Protein 9LDS (pdb70)

Secondary structure (DSSP, 8-state):
-EEEEEE--EEEETT--EEEEEEEEES-GGGSEEEEEEE-TTS--EEEEEESSS-EEE-TTTTTTEEEEEEGGGTEEEEEE-S--GGG-EEEEEEEEETTEEEE---EEEEEE-/-TTHHHHHHHHTT--/-EEEEEE--EEEETT--EEEEEEEEE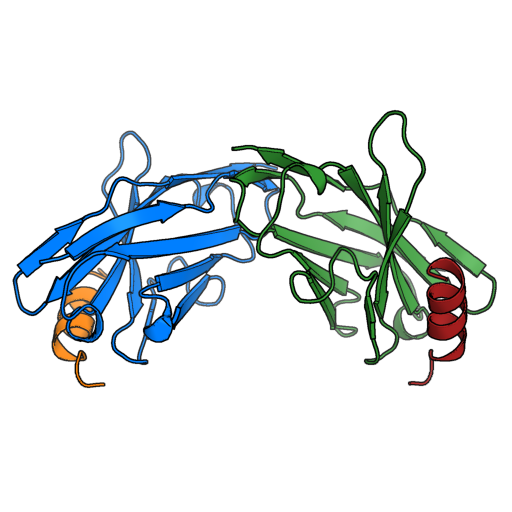S-GGGSEEEEEEE-TTS--EEEEEESSS-EEE-TTTTTTEEEEEEGGGTEEEEEE-S--GGG-EEEEEEEEETTEEEE---EEEEEE-/-TTHHHHHHHHHHH-

Organism: Severe acute respiratory syndrome coronavirus 2 (NCBI:txid2697049)

InterPro domains:
  IPR002552 Spike glycoprotein S2, coronavirus [PF01601] (711-1232)
  IPR018548 Spike (S) protein S1 subunit, receptor-binding domain, betacoronavirus [PF09408] (349-526)
  IPR018548 Spike (S) protein S1 subunit, receptor-binding domain, betacoronavirus [PS51921] (334-527)
  IPR032500 Spike glycoprotein S1, N-terminal domain, betacoronavirus-like [PF16451] (33-337)
  IPR032500 Spike glycoprotein S1, N-terminal domain, betacoronavirus-like [PS51922] (9-303)
  IPR036326 Spike S1 subunit, receptor binding domain superfamily, betacoronavirus [SSF143587] (333-516)
  IPR042578 Spike glycoprotein, betacoronavirus [MF_04099] (2-1273)
  IPR043002 Spike glycoprotein, N-terminal domain superfamily [G3DSA:2.60.120.960] (28-307)
  IPR043473 Spike glycoprotein S2 superfamily, coronavirus [SSF111474] (909-1026)
  IPR043473 Spike glycoprotein S2 superfamily, coronavirus [SSF111474] (1159-1211)
  IPR043607 Coronavirus spike glycoprotein S1, C-terminal [PF19209] (536-591)
  IPR044341 Spike (S) protein S1 subunit, N-terminal domain, SARS-CoV-like [cd21624] (13-304)
  IPR044366 Spike (S) protein S1 subunit, receptor-binding domain, SARS-CoV-2 [cd21480] (319-541)
  IPR044873 Spike glycoprotein S2, coronavirus, heptad repeat 1 [PS51923] (896-1001)
  IPR044874 Spike glycoprotein S2, coronavirus, heptad repeat 2 [PS51924] (1143-1225)

Structure (mmCIF, N/CA/C/O backbone):
data_9LDS
#
_entry.id   9LDS
#
_cell.length_a   43.073
_cell.length_b   63.539
_cell.length_c   56.064
_cell.angle_alpha   90.00
_cell.angle_beta   112.75
_cell.angle_gamma   90.00
#
_symmetry.space_group_name_H-M   'P 1 21 1'
#
loop_
_entity.id
_entity.type
_entity.pdbx_description
1 polymer H145
2 polymer "Spike protein S2'"
3 water water
#
loop_
_atom_site.group_PDB
_atom_site.id
_atom_site.type_symbol
_atom_site.label_atom_id
_atom_site.label_alt_id
_atom_site.label_comp_id
_atom_site.label_asym_id
_atom_site.label_entity_id
_atom_site.label_seq_id
_atom_site.pdbx_PDB_ins_code
_atom_site.Cartn_x
_atom_site.Cartn_y
_atom_site.Cartn_z
_atom_site.occupancy
_atom_site.B_iso_or_equiv
_atom_site.auth_seq_id
_atom_site.auth_comp_id
_atom_site.auth_asym_id
_atom_site.auth_atom_id
_atom_site.pdbx_PDB_model_num
ATOM 1 N N . GLN A 1 1 ? 7.007 12.518 31.129 1.00 32.37 1 GLN A N 1
ATOM 2 C CA . GLN A 1 1 ? 6.126 13.649 30.866 1.00 28.16 1 GLN A CA 1
ATOM 3 C C . GLN A 1 1 ? 5.936 13.832 29.371 1.00 24.09 1 GLN A C 1
ATOM 4 O O . GLN A 1 1 ? 6.262 14.872 28.808 1.00 25.62 1 GLN A O 1
ATOM 10 N N . VAL A 1 2 ? 5.421 12.790 28.728 1.00 22.97 2 VAL A N 1
ATOM 11 C CA . VAL A 1 2 ? 5.156 12.810 27.299 1.00 17.73 2 VAL A CA 1
ATOM 12 C C . VAL A 1 2 ? 3.709 12.413 27.056 1.00 20.35 2 VAL A C 1
ATOM 13 O O . VAL A 1 2 ? 3.064 11.765 27.882 1.00 22.95 2 VAL A O 1
ATOM 17 N N . GLN A 1 3 ? 3.196 12.848 25.914 1.00 19.29 3 GLN A N 1
ATOM 18 C CA . GLN A 1 3 ? 1.912 12.405 25.400 1.00 16.09 3 GLN A CA 1
ATOM 19 C C . GLN A 1 3 ? 2.158 11.730 24.057 1.00 16.23 3 GLN A C 1
ATOM 20 O O . GLN A 1 3 ? 2.974 12.201 23.260 1.00 17.22 3 GLN A O 1
ATOM 26 N N . LEU A 1 4 ? 1.491 10.603 23.835 1.00 14.53 4 LEU A N 1
ATOM 27 C CA . LEU A 1 4 ? 1.716 9.772 22.658 1.00 15.05 4 LEU A CA 1
ATOM 28 C C . LEU A 1 4 ? 0.468 9.726 21.790 1.00 15.49 4 LEU A C 1
ATOM 29 O O . LEU A 1 4 ? -0.650 9.630 22.307 1.00 14.92 4 LEU A O 1
ATOM 34 N N . VAL A 1 5 ? 0.668 9.739 20.467 1.00 13.57 5 VAL A N 1
ATOM 35 C CA . VAL A 1 5 ? -0.425 9.554 19.513 1.00 15.80 5 VAL A CA 1
ATOM 36 C C . VAL A 1 5 ? 0.035 8.615 18.404 1.00 15.04 5 VAL A C 1
ATOM 37 O O . VAL A 1 5 ? 1.123 8.793 17.839 1.00 14.06 5 VAL A O 1
ATOM 41 N N . GLU A 1 6 ? -0.774 7.593 18.124 1.00 12.21 6 GLU A N 1
ATOM 42 C CA . GLU A 1 6 ? -0.493 6.639 17.058 1.00 13.08 6 GLU A CA 1
ATOM 43 C C . GLU A 1 6 ? -1.205 7.018 15.769 1.00 15.61 6 GLU A C 1
ATOM 44 O O . GLU A 1 6 ? -2.309 7.570 15.775 1.00 14.06 6 GLU A O 1
ATOM 50 N N . SER A 1 7 ? -0.592 6.636 14.656 1.00 12.54 7 SER A N 1
ATOM 51 C CA . SER A 1 7 ? -1.230 6.816 13.360 1.00 14.50 7 SER A CA 1
ATOM 52 C C . SER A 1 7 ? -0.686 5.769 12.403 1.00 12.64 7 SER A C 1
ATOM 53 O O . SER A 1 7 ? 0.262 5.050 12.718 1.00 14.06 7 SER A O 1
ATOM 56 N N . GLY A 1 8 ? -1.300 5.690 11.222 1.00 13.41 8 GLY A N 1
ATOM 57 C CA . GLY A 1 8 ? -0.849 4.781 10.182 1.00 14.03 8 GLY A CA 1
ATOM 58 C C . GLY A 1 8 ? -1.676 3.523 10.016 1.00 14.62 8 GLY A C 1
ATOM 59 O O . GLY A 1 8 ? -1.378 2.717 9.125 1.00 14.04 8 GLY A O 1
ATOM 60 N N . GLY A 1 9 ? -2.702 3.327 10.835 1.00 13.58 9 GLY A N 1
ATOM 61 C CA . GLY A 1 9 ? -3.560 2.172 10.690 1.00 11.54 9 GLY A CA 1
ATOM 62 C C . GLY A 1 9 ? -4.340 2.187 9.390 1.00 15.06 9 GLY A C 1
ATOM 63 O O . GLY A 1 9 ? -4.352 3.153 8.630 1.00 14.42 9 GLY A O 1
ATOM 64 N N . GLY A 1 10 ? -5.020 1.078 9.137 1.00 14.86 10 GLY A N 1
ATOM 65 C CA . GLY A 1 10 ? -5.911 1.021 7.996 1.00 16.59 10 GLY A CA 1
ATOM 66 C C . GLY A 1 10 ? -6.354 -0.403 7.740 1.00 17.08 10 GLY A C 1
ATOM 67 O O . GLY A 1 10 ? -6.169 -1.293 8.577 1.00 17.07 10 GLY A O 1
ATOM 68 N N . LEU A 1 11 ? -6.953 -0.590 6.570 1.00 13.46 11 LEU A N 1
ATOM 69 C CA . LEU A 1 11 ? -7.479 -1.872 6.122 1.00 13.86 11 LEU A CA 1
ATOM 70 C C . LEU A 1 11 ? -6.664 -2.301 4.908 1.00 14.37 11 LEU A C 1
ATOM 71 O O . LEU A 1 11 ? -6.686 -1.624 3.876 1.00 16.70 11 LEU A O 1
ATOM 76 N N . VAL A 1 12 ? -5.933 -3.409 5.034 1.00 12.59 12 VAL A N 1
ATOM 77 C CA . VAL A 1 12 ? -4.929 -3.766 4.040 1.00 14.41 12 VAL A CA 1
ATOM 78 C C . VAL A 1 12 ? -5.096 -5.221 3.626 1.00 15.45 12 VAL A C 1
ATOM 79 O O . VAL A 1 12 ? -5.563 -6.071 4.393 1.00 15.16 12 VAL A O 1
ATOM 83 N N . GLN A 1 13 ? -4.708 -5.497 2.388 1.00 12.85 13 GLN A N 1
ATOM 84 C CA . GLN A 1 13 ? -4.728 -6.852 1.871 1.00 14.64 13 GLN A CA 1
ATOM 85 C C . GLN A 1 13 ? -3.735 -7.746 2.602 1.00 14.62 13 GLN A C 1
ATOM 86 O O . GLN A 1 13 ? -2.596 -7.349 2.870 1.00 16.56 13 GLN A O 1
ATOM 92 N N . THR A 1 14 ? -4.171 -8.971 2.897 1.00 15.55 14 THR A N 1
ATOM 93 C CA . THR A 1 14 ? -3.267 -10.015 3.366 1.00 17.30 14 THR A CA 1
ATOM 94 C C . THR A 1 14 ? -2.011 -10.070 2.510 1.00 18.48 14 THR A C 1
ATOM 95 O O . THR A 1 14 ? -2.079 -10.051 1.271 1.00 17.50 14 THR A O 1
ATOM 99 N N . GLY A 1 15 ? -0.866 -10.135 3.185 1.00 16.94 15 GLY A N 1
ATOM 100 C CA . GLY A 1 15 ? 0.430 -10.074 2.553 1.00 18.29 15 GLY A CA 1
ATOM 101 C C . GLY A 1 15 ? 0.984 -8.676 2.413 1.00 15.57 15 GLY A C 1
ATOM 102 O O . GLY A 1 15 ? 2.185 -8.524 2.131 1.00 15.97 15 GLY A O 1
ATOM 103 N N . GLY A 1 16 ? 0.158 -7.653 2.615 1.00 12.38 16 GLY A N 1
ATOM 104 C CA . GLY A 1 16 ? 0.585 -6.281 2.451 1.00 13.23 16 GLY A CA 1
ATOM 105 C C . GLY A 1 16 ? 1.341 -5.753 3.660 1.00 12.40 16 GLY A C 1
ATOM 106 O O . GLY A 1 16 ? 1.695 -6.482 4.589 1.00 12.39 16 GLY A O 1
ATOM 107 N N . SER A 1 17 ? 1.591 -4.447 3.627 1.00 10.76 17 SER A N 1
ATOM 108 C CA . SER A 1 17 ? 2.362 -3.753 4.646 1.00 12.69 17 SER A CA 1
ATOM 109 C C . SER A 1 17 ? 1.647 -2.498 5.129 1.00 11.92 17 SER A C 1
ATOM 110 O O . SER A 1 17 ? 0.823 -1.900 4.432 1.00 12.65 17 SER A O 1
ATOM 113 N N . LEU A 1 18 ? 1.992 -2.109 6.355 1.00 11.35 18 LEU A N 1
ATOM 114 C CA . LEU A 1 18 ? 1.639 -0.818 6.919 1.00 12.72 18 LEU A CA 1
ATOM 115 C C . LEU A 1 18 ? 2.857 -0.281 7.657 1.00 11.40 18 LEU A C 1
ATOM 116 O O . LEU A 1 18 ? 3.790 -1.024 7.970 1.00 12.79 18 LEU A O 1
ATOM 121 N N . ARG A 1 19 ? 2.872 1.020 7.912 1.00 10.66 19 ARG A N 1
ATOM 122 C CA . ARG A 1 19 ? 3.885 1.596 8.791 1.00 10.53 19 ARG A CA 1
ATOM 123 C C . ARG A 1 19 ? 3.198 2.475 9.822 1.00 11.16 19 ARG A C 1
ATOM 124 O O . ARG A 1 19 ? 2.671 3.540 9.489 1.00 13.35 19 ARG A O 1
ATOM 132 N N . LEU A 1 20 ? 3.212 2.037 11.072 1.00 10.21 20 LEU A N 1
ATOM 133 C CA . LEU A 1 20 ? 2.614 2.814 12.140 1.00 11.80 20 LEU A CA 1
ATOM 134 C C . LEU A 1 20 ? 3.636 3.786 12.698 1.00 11.73 20 LEU A C 1
ATOM 135 O O . LEU A 1 20 ? 4.840 3.519 12.690 1.00 12.69 20 LEU A O 1
ATOM 140 N N . SER A 1 21 ? 3.141 4.925 13.166 1.00 10.34 21 SER A N 1
ATOM 141 C CA . SER A 1 21 ? 3.941 5.934 13.836 1.00 13.40 21 SER A CA 1
ATOM 142 C C . SER A 1 21 ? 3.421 6.128 15.253 1.00 11.93 21 SER A C 1
ATOM 143 O O . SER A 1 21 ? 2.206 6.158 15.478 1.00 14.23 21 SER A O 1
ATOM 146 N N . CYS A 1 22 ? 4.351 6.259 16.202 1.00 11.67 22 CYS A N 1
ATOM 147 C CA . CYS A 1 22 ? 4.078 6.654 17.582 1.00 14.60 22 CYS A CA 1
ATOM 148 C C . CYS A 1 22 ? 4.801 7.977 17.778 1.00 14.96 22 CYS A C 1
ATOM 149 O O . CYS A 1 22 ? 6.039 8.004 17.817 1.00 15.00 22 CYS A O 1
ATOM 152 N N . GLU A 1 23 ? 4.045 9.072 17.837 1.00 14.17 23 GLU A N 1
ATOM 153 C CA . GLU A 1 23 ? 4.610 10.413 17.941 1.00 14.75 23 GLU A CA 1
ATOM 154 C C . GLU A 1 23 ? 4.451 10.928 19.363 1.00 16.10 23 GLU A C 1
ATOM 155 O O . GLU A 1 23 ? 3.362 10.832 19.942 1.00 16.18 23 GLU A O 1
ATOM 161 N N . ALA A 1 24 ? 5.522 11.494 19.910 1.00 14.32 24 ALA A N 1
ATOM 162 C CA . ALA A 1 24 ? 5.524 11.993 21.274 1.00 14.99 24 ALA A CA 1
ATOM 163 C C . ALA A 1 24 ? 5.657 13.509 21.308 1.00 20.09 24 ALA A C 1
ATOM 164 O O . ALA A 1 24 ? 6.434 14.100 20.549 1.00 25.00 24 ALA A O 1
ATOM 166 N N . SER A 1 25 ? 4.893 14.127 22.196 1.00 21.17 25 SER A N 1
ATOM 167 C CA . SER A 1 25 ? 5.067 15.527 22.550 1.00 21.28 25 SER A CA 1
ATOM 168 C C . SER A 1 25 ? 5.427 15.591 24.025 1.00 23.03 25 SER A C 1
ATOM 169 O O . SER A 1 25 ? 4.901 14.820 24.828 1.00 22.80 25 SER A O 1
ATOM 172 N N . GLY A 1 26 ? 6.336 16.484 24.382 1.00 24.05 26 GLY A N 1
ATOM 173 C CA . GLY A 1 26 ? 6.799 16.599 25.748 1.00 24.09 26 GLY A CA 1
ATOM 174 C C . GLY A 1 26 ? 8.307 16.503 25.810 1.00 25.29 26 GLY A C 1
ATOM 175 O O . GLY A 1 26 ? 8.991 16.368 24.798 1.00 27.73 26 GLY A O 1
ATOM 176 N N . SER A 1 27 ? 8.827 16.540 27.034 1.00 22.31 27 SER A N 1
ATOM 177 C CA . SER A 1 27 ? 10.262 16.682 27.227 1.00 20.27 27 SER A CA 1
ATOM 178 C C . SER A 1 27 ? 10.958 15.337 27.397 1.00 21.60 27 SER A C 1
ATOM 179 O O . SER A 1 27 ? 10.383 14.367 27.901 1.00 19.56 27 SER A O 1
ATOM 182 N N . ALA A 1 28 ? 12.219 15.300 26.962 1.00 20.10 28 ALA A N 1
ATOM 183 C CA . ALA A 1 28 ? 13.135 14.198 27.252 1.00 20.70 28 ALA A CA 1
ATOM 184 C C . ALA A 1 28 ? 12.671 12.880 26.642 1.00 17.95 28 ALA A C 1
ATOM 185 O O . ALA A 1 28 ? 12.872 11.819 27.236 1.00 16.52 28 ALA A O 1
ATOM 187 N N . PHE A 1 29 ? 12.036 12.936 25.467 1.00 18.25 29 PHE A N 1
ATOM 188 C CA . PHE A 1 29 ? 11.584 11.713 24.796 1.00 15.08 29 PHE A CA 1
ATOM 189 C C . PHE A 1 29 ? 12.698 10.673 24.689 1.00 15.04 29 PHE A C 1
ATOM 190 O O . PHE A 1 29 ? 12.444 9.467 24.804 1.00 15.10 29 PHE A O 1
ATOM 198 N N . SER A 1 30 ? 13.942 11.118 24.489 1.00 14.36 30 SER A N 1
ATOM 199 C CA . SER A 1 30 ? 15.042 10.175 24.323 1.00 16.53 30 SER A CA 1
ATOM 200 C C . SER A 1 30 ? 15.308 9.335 25.571 1.00 16.71 30 SER A C 1
ATOM 201 O O . SER A 1 30 ? 16.032 8.338 25.480 1.00 17.41 30 SER A O 1
ATOM 204 N N . SER A 1 31 ? 14.759 9.710 26.734 1.00 14.95 31 SER A N 1
ATOM 205 C CA . SER A 1 31 ? 14.938 8.928 27.953 1.00 13.63 31 SER A CA 1
ATOM 206 C C . SER A 1 31 ? 13.855 7.868 28.159 1.00 12.01 31 SER A C 1
ATOM 207 O O . SER A 1 31 ? 13.840 7.214 29.212 1.00 13.73 31 SER A O 1
ATOM 210 N N . TYR A 1 32 ? 12.957 7.692 27.191 1.00 13.32 32 TYR A N 1
ATOM 211 C CA . TYR A 1 32 ? 11.910 6.675 27.232 1.00 11.60 32 TYR A CA 1
ATOM 212 C C . TYR A 1 32 ? 12.201 5.610 26.189 1.00 11.80 32 TYR A C 1
ATOM 213 O O . TYR A 1 32 ? 12.447 5.933 25.022 1.00 13.97 32 TYR A O 1
ATOM 222 N N . ALA A 1 33 ? 12.116 4.351 26.587 1.00 10.76 33 ALA A N 1
ATOM 223 C CA . ALA A 1 33 ? 11.988 3.299 25.590 1.00 11.07 33 ALA A CA 1
ATOM 224 C C . ALA A 1 33 ? 10.565 3.327 25.045 1.00 9.72 33 ALA A C 1
ATOM 225 O O . ALA A 1 33 ? 9.655 3.813 25.708 1.00 11.47 33 ALA A O 1
ATOM 227 N N . VAL A 1 34 ? 10.366 2.810 23.830 1.00 9.10 34 VAL A N 1
ATOM 228 C CA . VAL A 1 34 ? 9.033 2.802 23.228 1.00 10.42 34 VAL A CA 1
ATOM 229 C C . VAL A 1 34 ? 8.655 1.370 22.878 1.00 10.10 34 VAL A C 1
ATOM 230 O O . VAL A 1 34 ? 9.399 0.674 22.179 1.00 11.08 34 VAL A O 1
ATOM 234 N N . ASN A 1 35 ? 7.472 0.955 23.329 1.00 10.72 35 ASN A N 1
ATOM 235 C CA . ASN A 1 35 ? 6.952 -0.391 23.148 1.00 8.92 35 ASN A CA 1
ATOM 236 C C . ASN A 1 35 ? 5.656 -0.318 22.363 1.00 11.44 35 ASN A C 1
ATOM 237 O O . ASN A 1 35 ? 4.850 0.584 22.580 1.00 12.35 35 ASN A O 1
ATOM 242 N N . TRP A 1 36 ? 5.475 -1.244 21.430 1.00 10.85 36 TRP A N 1
ATOM 243 C CA . TRP A 1 36 ? 4.204 -1.456 20.763 1.00 8.98 36 TRP A CA 1
ATOM 244 C C . TRP A 1 36 ? 3.522 -2.695 21.318 1.00 8.94 36 TRP A C 1
ATOM 245 O O . TRP A 1 36 ? 4.155 -3.755 21.456 1.00 11.46 36 TRP A O 1
ATOM 256 N N . TYR A 1 37 ? 2.208 -2.560 21.546 1.00 9.60 37 TYR A N 1
ATOM 257 C CA . TYR A 1 37 ? 1.310 -3.631 21.938 1.00 9.12 37 TYR A CA 1
ATOM 258 C C . TYR A 1 37 ? 0.142 -3.666 20.966 1.00 9.14 37 TYR A C 1
ATOM 259 O O . TYR A 1 37 ? -0.100 -2.709 20.228 1.00 10.08 37 TYR A O 1
ATOM 268 N N . ARG A 1 38 ? -0.608 -4.761 20.988 1.00 9.31 38 ARG A N 1
ATOM 269 C CA . ARG A 1 38 ? -1.812 -4.843 20.178 1.00 9.37 38 ARG A CA 1
ATOM 270 C C . ARG A 1 38 ? -2.887 -5.582 20.953 1.00 12.41 38 ARG A C 1
ATOM 271 O O . ARG A 1 38 ? -2.600 -6.436 21.793 1.00 11.23 38 ARG A O 1
ATOM 279 N N . GLN A 1 39 ? -4.137 -5.238 20.653 1.00 9.67 39 GLN A N 1
ATOM 280 C CA . GLN A 1 39 ? -5.264 -5.813 21.374 1.00 12.62 39 GLN A CA 1
ATOM 281 C C . GLN A 1 39 ? -6.480 -5.840 20.465 1.00 12.49 39 GLN A C 1
ATOM 282 O O . GLN A 1 39 ? -6.881 -4.806 19.924 1.00 13.58 39 GLN A O 1
ATOM 288 N N . ALA A 1 40 ? -7.051 -7.049 20.271 1.00 11.43 40 ALA A N 1
ATOM 289 C CA . ALA A 1 40 ? -8.295 -7.202 19.538 1.00 13.44 40 ALA A CA 1
ATOM 290 C C . ALA A 1 40 ? -9.469 -7.269 20.508 1.00 15.95 40 ALA A C 1
ATOM 291 O O . ALA A 1 40 ? -9.294 -7.661 21.664 1.00 16.58 40 ALA A O 1
ATOM 293 N N . PRO A 1 41 ? -10.659 -6.845 20.084 1.00 19.77 41 PRO A N 1
ATOM 294 C CA . PRO A 1 41 ? -11.841 -6.932 20.955 1.00 21.89 41 PRO A CA 1
ATOM 295 C C . PRO A 1 41 ? -12.048 -8.336 21.506 1.00 17.28 41 PRO A C 1
ATOM 296 O O . PRO A 1 41 ? -11.984 -9.326 20.776 1.00 23.54 41 PRO A O 1
ATOM 300 N N . GLY A 1 42 ? -12.312 -8.415 22.805 1.00 19.10 42 GLY A N 1
ATOM 301 C CA . GLY A 1 42 ? -12.541 -9.683 23.451 1.00 19.32 42 GLY A CA 1
ATOM 302 C C . GLY A 1 42 ? -11.290 -10.388 23.915 1.00 23.13 42 GLY A C 1
ATOM 303 O O . GLY A 1 42 ? -11.396 -11.456 24.536 1.00 23.29 42 GLY A O 1
ATOM 304 N N . LYS A 1 43 ? -10.111 -9.845 23.624 1.00 19.75 43 LYS A N 1
ATOM 305 C CA . LYS A 1 43 ? -8.860 -10.531 23.907 1.00 17.78 43 LYS A CA 1
ATOM 306 C C . LYS A 1 43 ? -7.961 -9.691 24.806 1.00 19.07 43 LYS A C 1
ATOM 307 O O . LYS A 1 43 ? -8.178 -8.494 25.012 1.00 15.35 43 LYS A O 1
ATOM 313 N N . GLN A 1 44 ? -6.926 -10.348 25.329 1.00 17.48 44 GLN A N 1
ATOM 314 C CA . GLN A 1 44 ? -5.911 -9.689 26.131 1.00 16.63 44 GLN A CA 1
ATOM 315 C C . GLN A 1 44 ? -4.941 -8.910 25.240 1.00 16.64 44 GLN A C 1
ATOM 316 O O . GLN A 1 44 ? -4.764 -9.195 24.056 1.00 16.62 44 GLN A O 1
ATOM 322 N N . ARG A 1 45 ? -4.293 -7.927 25.846 1.00 16.13 45 ARG A N 1
ATOM 323 C CA . ARG A 1 45 ? -3.313 -7.103 25.153 1.00 14.48 45 ARG A CA 1
ATOM 324 C C . ARG A 1 45 ? -1.980 -7.840 25.083 1.00 14.62 45 ARG A C 1
ATOM 325 O O . ARG A 1 45 ? -1.544 -8.441 26.070 1.00 16.66 45 ARG A O 1
ATOM 333 N N . GLU A 1 46 ? -1.336 -7.818 23.922 1.00 12.61 46 GLU A N 1
ATOM 334 C CA . GLU A 1 46 ? -0.084 -8.553 23.850 1.00 13.21 46 GLU A CA 1
ATOM 335 C C . GLU A 1 46 ? 1.071 -7.689 23.367 1.00 11.00 46 GLU A C 1
ATOM 336 O O . GLU A 1 46 ? 0.900 -6.800 22.524 1.00 11.67 46 GLU A O 1
ATOM 342 N N . PRO A 1 47 ? 2.274 -7.953 23.883 1.00 10.74 47 PRO A N 1
ATOM 343 C CA . PRO A 1 47 ? 3.464 -7.214 23.431 1.00 9.62 47 PRO A CA 1
ATOM 344 C C . PRO A 1 47 ? 3.841 -7.579 22.007 1.00 11.79 47 PRO A C 1
ATOM 345 O O . PRO A 1 47 ? 3.747 -8.740 21.602 1.00 12.64 47 PRO A O 1
ATOM 349 N N . VAL A 1 48 ? 4.291 -6.571 21.257 1.00 10.35 48 VAL A N 1
ATOM 350 C CA . VAL A 1 48 ? 4.653 -6.730 19.848 1.00 9.35 48 VAL A CA 1
ATOM 351 C C . VAL A 1 48 ? 6.138 -6.444 19.653 1.00 10.14 48 VAL A C 1
ATOM 352 O O . VAL A 1 48 ? 6.877 -7.304 19.156 1.00 11.41 48 VAL A O 1
ATOM 356 N N . ALA A 1 49 ? 6.576 -5.228 19.984 1.00 9.17 49 ALA A N 1
ATOM 357 C CA . ALA A 1 49 ? 7.987 -4.910 19.738 1.00 9.31 49 ALA A CA 1
ATOM 358 C C . ALA A 1 49 ? 8.403 -3.747 20.621 1.00 10.05 49 ALA A C 1
ATOM 359 O O . ALA A 1 49 ? 7.566 -2.994 21.096 1.00 12.46 49 ALA A O 1
ATOM 361 N N . ALA A 1 50 ? 9.707 -3.608 20.842 1.00 9.18 50 ALA A N 1
ATOM 362 C CA . ALA A 1 50 ? 10.214 -2.528 21.678 1.00 9.16 50 ALA A CA 1
ATOM 363 C C . ALA A 1 50 ? 11.547 -2.031 21.148 1.00 10.05 50 ALA A C 1
ATOM 364 O O . ALA A 1 50 ? 12.310 -2.799 20.559 1.00 12.10 50 ALA A O 1
ATOM 366 N N . ILE A 1 51 ? 11.828 -0.748 21.385 1.00 10.17 51 ILE A N 1
ATOM 367 C CA . ILE A 1 51 ? 13.117 -0.171 21.011 1.00 9.35 51 ILE A CA 1
ATOM 368 C C . ILE A 1 51 ? 13.609 0.745 22.127 1.00 10.30 51 ILE A C 1
ATOM 369 O O . ILE A 1 51 ? 12.825 1.472 22.755 1.00 13.13 51 ILE A O 1
ATOM 374 N N . GLY A 1 52 ? 14.918 0.689 22.385 1.00 10.80 52 GLY A N 1
ATOM 375 C CA . GLY A 1 52 ? 15.551 1.661 23.254 1.00 11.83 52 GLY A CA 1
ATOM 376 C C . GLY A 1 52 ? 16.090 2.823 22.447 1.00 12.52 52 GLY A C 1
ATOM 377 O O . GLY A 1 52 ? 15.375 3.378 21.603 1.00 13.80 52 GLY A O 1
ATOM 378 N N . SER A 1 53 ? 17.363 3.187 22.655 1.00 11.31 53 SER A N 1
ATOM 379 C CA . SER A 1 53 ? 17.957 4.148 21.730 1.00 14.18 53 SER A CA 1
ATOM 380 C C . SER A 1 53 ? 18.228 3.512 20.382 1.00 16.06 53 SER A C 1
ATOM 381 O O . SER A 1 53 ? 18.189 4.200 19.352 1.00 15.90 53 SER A O 1
ATOM 384 N N . PHE A 1 54 ? 18.510 2.210 20.362 1.00 12.90 54 PHE A N 1
ATOM 385 C CA . PHE A 1 54 ? 18.769 1.559 19.087 1.00 15.16 54 PHE A CA 1
ATOM 386 C C . PHE A 1 54 ? 18.518 0.055 19.133 1.00 13.30 54 PHE A C 1
ATOM 387 O O . PHE A 1 54 ? 18.169 -0.538 18.106 1.00 14.76 54 PHE A O 1
ATOM 395 N N . ASN A 1 55 ? 18.735 -0.584 20.285 1.00 13.54 55 ASN A N 1
ATOM 396 C CA . ASN A 1 55 ? 18.471 -2.015 20.396 1.00 11.70 55 ASN A CA 1
ATOM 397 C C . ASN A 1 55 ? 16.973 -2.296 20.349 1.00 14.14 55 ASN A C 1
ATOM 398 O O . ASN A 1 55 ? 16.149 -1.472 20.761 1.00 11.99 55 ASN A O 1
ATOM 403 N N . THR A 1 56 ? 16.619 -3.476 19.836 1.00 12.53 56 THR A N 1
ATOM 404 C CA . THR A 1 56 ? 15.221 -3.823 19.624 1.00 12.35 56 THR A CA 1
ATOM 405 C C . THR A 1 56 ? 14.910 -5.208 20.173 1.00 11.23 56 THR A C 1
ATOM 406 O O . THR A 1 56 ? 15.788 -6.069 20.293 1.00 15.09 56 THR A O 1
ATOM 410 N N . VAL A 1 57 ? 13.622 -5.415 20.469 1.00 11.00 57 VAL A N 1
ATOM 411 C CA . VAL A 1 57 ? 13.095 -6.685 20.965 1.00 11.25 57 VAL A CA 1
ATOM 412 C C . VAL A 1 57 ? 11.792 -6.969 20.235 1.00 11.63 57 VAL A C 1
ATOM 413 O O . VAL A 1 57 ? 10.951 -6.079 20.100 1.00 15.23 57 VAL A O 1
ATOM 417 N N . TYR A 1 58 ? 11.609 -8.213 19.783 1.00 10.98 58 TYR A N 1
ATOM 418 C CA . TYR A 1 58 ? 10.408 -8.582 19.038 1.00 12.34 58 TYR A CA 1
ATOM 419 C C . TYR A 1 58 ? 9.743 -9.799 19.656 1.00 13.93 58 TYR A C 1
ATOM 420 O O . TYR A 1 58 ? 10.418 -10.746 20.072 1.00 17.52 58 TYR A O 1
ATOM 429 N N . SER A 1 59 ? 8.412 -9.769 19.708 1.00 12.54 59 SER A N 1
ATOM 430 C CA . SER A 1 59 ? 7.663 -10.980 19.999 1.00 14.46 59 SER A CA 1
ATOM 431 C C . SER A 1 59 ? 7.916 -12.017 18.916 1.00 14.96 59 SER A C 1
ATOM 432 O O . SER A 1 59 ? 8.099 -11.689 17.739 1.00 15.16 59 SER A O 1
ATOM 435 N N . ASP A 1 60 ? 7.891 -13.287 19.317 1.00 16.00 60 ASP A N 1
ATOM 436 C CA . ASP A 1 60 ? 8.084 -14.343 18.334 1.00 20.62 60 ASP A CA 1
ATOM 437 C C . ASP A 1 60 ? 7.003 -14.307 17.259 1.00 18.52 60 ASP A C 1
ATOM 438 O O . ASP A 1 60 ? 7.242 -14.735 16.123 1.00 21.07 60 ASP A O 1
ATOM 443 N N . SER A 1 61 ? 5.824 -13.772 17.589 1.00 20.03 61 SER A N 1
ATOM 444 C CA . SER A 1 61 ? 4.712 -13.723 16.648 1.00 18.39 61 SER A CA 1
ATOM 445 C C . SER A 1 61 ? 4.986 -12.822 15.451 1.00 20.32 61 SER A C 1
ATOM 446 O O . SER A 1 61 ? 4.310 -12.961 14.427 1.00 17.49 61 SER A O 1
ATOM 449 N N . VAL A 1 62 ? 5.930 -11.887 15.557 1.00 15.93 62 VAL A N 1
ATOM 450 C CA . VAL A 1 62 ? 6.185 -10.926 14.487 1.00 15.44 62 VAL A CA 1
ATOM 451 C C . VAL A 1 62 ? 7.626 -10.932 14.014 1.00 16.80 62 VAL A C 1
ATOM 452 O O . VAL A 1 62 ? 7.964 -10.187 13.083 1.00 14.70 62 VAL A O 1
ATOM 456 N N . LYS A 1 63 ? 8.489 -11.735 14.630 1.00 19.64 63 LYS A N 1
ATOM 457 C CA . LYS A 1 63 ? 9.887 -11.792 14.224 1.00 18.32 63 LYS A CA 1
ATOM 458 C C . LYS A 1 63 ? 10.021 -12.141 12.751 1.00 16.61 63 LYS A C 1
ATOM 459 O O . LYS A 1 63 ? 9.388 -13.079 12.261 1.00 20.17 63 LYS A O 1
ATOM 465 N N . GLY A 1 64 ? 10.857 -11.385 12.043 1.00 17.08 64 GLY A N 1
ATOM 466 C CA . GLY A 1 64 ? 11.032 -11.601 10.629 1.00 17.31 64 GLY A CA 1
ATOM 467 C C . GLY A 1 64 ? 10.036 -10.885 9.745 1.00 19.70 64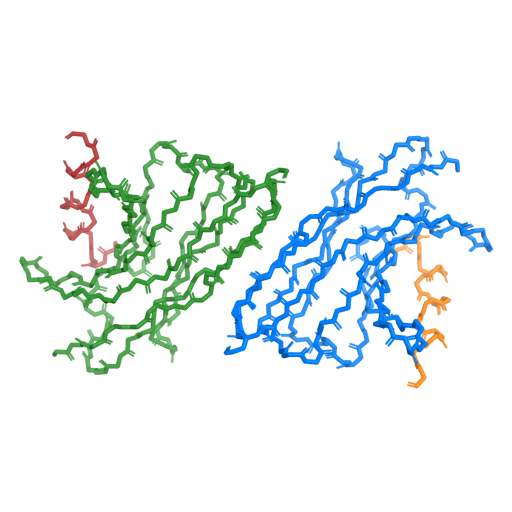 GLY A C 1
ATOM 468 O O . GLY A 1 64 ? 10.185 -10.924 8.515 1.00 20.22 64 GLY A O 1
ATOM 469 N N . ARG A 1 65 ? 8.993 -10.284 10.319 1.00 14.86 65 ARG A N 1
ATOM 470 C CA . ARG A 1 65 ? 7.991 -9.572 9.534 1.00 13.09 65 ARG A CA 1
ATOM 471 C C . ARG A 1 65 ? 7.902 -8.095 9.880 1.00 12.86 65 ARG A C 1
ATOM 472 O O . ARG A 1 65 ? 7.669 -7.272 8.987 1.00 13.62 65 ARG A O 1
ATOM 480 N N . PHE A 1 66 ? 8.062 -7.741 11.153 1.00 12.67 66 PHE A N 1
ATOM 481 C CA . PHE A 1 66 ? 7.956 -6.367 11.621 1.00 13.29 66 PHE A CA 1
ATOM 482 C C . PHE A 1 66 ? 9.341 -5.823 11.957 1.00 12.17 66 PHE A C 1
ATOM 483 O O . PHE A 1 66 ? 10.235 -6.558 12.377 1.00 13.95 66 PHE A O 1
ATOM 491 N N . THR A 1 67 ? 9.490 -4.512 11.805 1.00 11.41 67 THR A N 1
ATOM 492 C CA . THR A 1 67 ? 10.730 -3.818 12.136 1.00 12.24 67 THR A CA 1
ATOM 493 C C . THR A 1 67 ? 10.367 -2.544 12.871 1.00 13.36 67 THR A C 1
ATOM 494 O O . THR A 1 67 ? 9.595 -1.739 12.349 1.00 13.25 67 THR A O 1
ATOM 498 N N . ILE A 1 68 ? 10.894 -2.368 14.069 1.00 12.08 68 ILE A N 1
ATOM 499 C CA . ILE A 1 68 ? 10.706 -1.138 14.831 1.00 11.26 68 ILE A CA 1
ATOM 500 C C . ILE A 1 68 ? 11.952 -0.274 14.678 1.00 11.58 68 ILE A C 1
ATOM 501 O O . ILE A 1 68 ? 13.084 -0.785 14.668 1.00 12.02 68 ILE A O 1
ATOM 506 N N . SER A 1 69 ? 11.744 1.040 14.557 1.00 11.86 69 SER A N 1
ATOM 507 C CA . SER A 1 69 ? 12.843 1.975 14.354 1.00 13.19 69 SER A CA 1
ATOM 508 C C . SER A 1 69 ? 12.498 3.306 15.008 1.00 12.86 69 SER A C 1
ATOM 509 O O . SER A 1 69 ? 11.347 3.563 15.367 1.00 14.74 69 SER A O 1
ATOM 512 N N . ARG A 1 70 ? 13.511 4.154 15.173 1.00 12.14 70 ARG A N 1
ATOM 513 C CA . ARG A 1 70 ? 13.361 5.353 15.985 1.00 13.88 70 ARG A CA 1
ATOM 514 C C . ARG A 1 70 ? 14.024 6.553 15.319 1.00 14.70 70 ARG A C 1
ATOM 515 O O . ARG A 1 70 ? 15.134 6.436 14.794 1.00 17.34 70 ARG A O 1
ATOM 523 N N . ASP A 1 71 ? 13.364 7.718 15.394 1.00 15.04 71 ASP A N 1
ATOM 524 C CA . ASP A 1 71 ? 13.937 8.987 14.931 1.00 17.54 71 ASP A CA 1
ATOM 525 C C . ASP A 1 71 ? 13.634 10.037 15.998 1.00 17.87 71 ASP A C 1
ATOM 526 O O . ASP A 1 71 ? 12.533 10.612 16.035 1.00 18.50 71 ASP A O 1
ATOM 531 N N . ASN A 1 72 ? 14.612 10.258 16.887 1.00 16.26 72 ASN A N 1
ATOM 532 C CA . ASN A 1 72 ? 14.433 11.207 17.977 1.00 17.81 72 ASN A CA 1
ATOM 533 C C . ASN A 1 72 ? 14.366 12.646 17.488 1.00 22.35 72 ASN A C 1
ATOM 534 O O . ASN A 1 72 ? 13.797 13.492 18.184 1.00 21.67 72 ASN A O 1
ATOM 539 N N . ALA A 1 73 ? 14.939 12.944 16.319 1.00 22.08 73 ALA A N 1
ATOM 540 C CA . ALA A 1 73 ? 14.801 14.280 15.746 1.00 24.39 73 ALA A CA 1
ATOM 541 C C . ALA A 1 73 ? 13.346 14.611 15.446 1.00 24.17 73 ALA A C 1
ATOM 542 O O . ALA A 1 73 ? 12.975 15.791 15.392 1.00 28.28 73 ALA A O 1
ATOM 544 N N . LYS A 1 74 ? 12.519 13.591 15.220 1.00 20.59 74 LYS A N 1
ATOM 545 C CA . LYS A 1 74 ? 11.091 13.760 14.981 1.00 20.05 74 LYS A CA 1
ATOM 546 C C . LYS A 1 74 ? 10.255 13.291 16.168 1.00 20.13 74 LYS A C 1
ATOM 547 O O . LYS A 1 74 ? 9.022 13.283 16.080 1.00 20.44 74 LYS A O 1
ATOM 553 N N . ASN A 1 75 ? 10.900 12.925 17.278 1.00 18.77 75 ASN A N 1
ATOM 554 C CA . ASN A 1 75 ? 10.213 12.357 18.441 1.00 19.79 75 ASN A CA 1
ATOM 555 C C . ASN A 1 75 ? 9.261 11.238 18.026 1.00 17.41 75 ASN A C 1
ATOM 556 O O . ASN A 1 75 ? 8.135 11.140 18.528 1.00 18.58 75 ASN A O 1
ATOM 561 N N . THR A 1 76 ? 9.698 10.386 17.090 1.00 15.16 76 THR A N 1
ATOM 562 C CA . THR A 1 76 ? 8.795 9.383 16.537 1.00 16.37 76 THR A CA 1
ATOM 563 C C . THR A 1 76 ? 9.4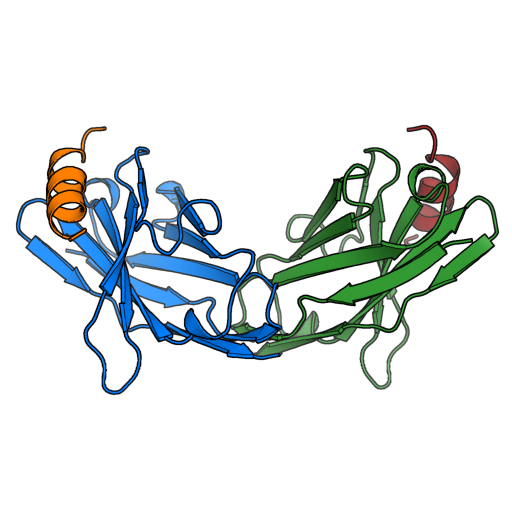25 8.000 16.549 1.00 15.67 76 THR A C 1
ATOM 564 O O . THR A 1 76 ? 10.626 7.851 16.316 1.00 15.60 76 THR A O 1
ATOM 568 N N . VAL A 1 77 ? 8.610 6.988 16.848 1.00 13.57 77 VAL A N 1
ATOM 569 C CA . VAL A 1 77 ? 9.003 5.593 16.678 1.00 14.65 77 VAL A CA 1
ATOM 570 C C . VAL A 1 77 ? 8.085 4.959 15.637 1.00 14.93 77 VAL A C 1
ATOM 571 O O . VAL A 1 77 ? 6.873 5.187 15.645 1.00 15.52 77 VAL A O 1
ATOM 575 N N . TYR A 1 78 ? 8.661 4.182 14.725 1.00 12.47 78 TYR A N 1
ATOM 576 C CA . TYR A 1 78 ? 7.931 3.562 13.630 1.00 14.57 78 TYR A CA 1
ATOM 577 C C . TYR A 1 78 ? 7.866 2.055 13.814 1.00 12.44 78 TYR A C 1
ATOM 578 O O . TYR A 1 78 ? 8.836 1.438 14.262 1.00 14.15 78 TYR A O 1
ATOM 587 N N . LEU A 1 79 ? 6.734 1.464 13.427 1.00 11.74 79 LEU A N 1
ATOM 588 C CA . LEU A 1 79 ? 6.584 0.014 13.331 1.00 9.44 79 LEU A CA 1
ATOM 589 C C . LEU A 1 79 ? 6.228 -0.323 11.884 1.00 10.77 79 LEU A C 1
ATOM 590 O O . LEU A 1 79 ? 5.078 -0.154 11.470 1.00 11.00 79 LEU A O 1
ATOM 595 N N . GLN A 1 80 ? 7.217 -0.778 11.115 1.00 9.85 80 GLN A N 1
ATOM 596 C CA . GLN A 1 80 ? 6.975 -1.253 9.757 1.00 11.97 80 GLN A CA 1
ATOM 597 C C . GLN A 1 80 ? 6.496 -2.695 9.829 1.00 11.84 80 GLN A C 1
ATOM 598 O O . GLN A 1 80 ? 7.188 -3.555 10.380 1.00 12.70 80 GLN A O 1
ATOM 604 N N . MET A 1 81 ? 5.296 -2.953 9.325 1.00 11.76 81 MET A N 1
ATOM 605 C CA . MET A 1 81 ? 4.644 -4.252 9.414 1.00 10.96 81 MET A CA 1
ATOM 606 C C . MET A 1 81 ? 4.531 -4.830 8.011 1.00 14.24 81 MET A C 1
ATOM 607 O O . MET A 1 81 ? 3.705 -4.368 7.216 1.00 13.70 81 MET A O 1
ATOM 612 N N . ASN A 1 82 ? 5.336 -5.850 7.722 1.00 11.68 82 ASN A N 1
ATOM 613 C CA . ASN A 1 82 ? 5.298 -6.521 6.429 1.00 14.37 82 ASN A CA 1
ATOM 614 C C . ASN A 1 82 ? 4.640 -7.891 6.551 1.00 13.70 82 ASN A C 1
ATOM 615 O O . ASN A 1 82 ? 4.493 -8.453 7.643 1.00 12.92 82 ASN A O 1
ATOM 620 N N . SER A 1 83 ? 4.260 -8.434 5.398 1.00 14.04 83 SER A N 1
ATOM 621 C CA . SER A 1 83 ? 3.701 -9.779 5.305 1.00 14.01 83 SER A CA 1
ATOM 622 C C . SER A 1 83 ? 2.561 -9.963 6.303 1.00 13.84 83 SER A C 1
ATOM 623 O O . SER A 1 83 ? 2.497 -10.948 7.037 1.00 12.76 83 SER A O 1
ATOM 626 N N . LEU A 1 84 ? 1.640 -9.005 6.303 1.00 13.82 84 LEU A N 1
ATOM 627 C CA . LEU A 1 84 ? 0.558 -9.022 7.280 1.00 14.32 84 LEU A CA 1
ATOM 628 C C . LEU A 1 84 ? -0.408 -10.181 7.032 1.00 14.71 84 LEU A C 1
ATOM 629 O O . LEU A 1 84 ? -0.697 -10.559 5.885 1.00 16.09 84 LEU A O 1
ATOM 634 N N . LYS A 1 85 ? -0.909 -10.746 8.124 1.00 12.65 85 LYS A N 1
ATOM 635 C CA . LYS A 1 85 ? -1.838 -11.863 8.131 1.00 14.19 85 LYS A CA 1
ATOM 636 C C . LYS A 1 85 ? -3.150 -11.405 8.755 1.00 14.81 85 LYS A C 1
ATOM 637 O O . LYS A 1 85 ? -3.169 -10.430 9.514 1.00 16.02 85 LYS A O 1
ATOM 643 N N . PRO A 1 86 ? -4.269 -12.076 8.452 1.00 15.46 86 PRO A N 1
ATOM 644 C CA . PRO A 1 86 ? -5.533 -11.735 9.129 1.00 15.78 86 PRO A CA 1
ATOM 645 C C . PRO A 1 86 ? -5.415 -11.707 10.644 1.00 13.71 86 PRO A C 1
ATOM 646 O O . PRO A 1 86 ? -6.020 -10.853 11.305 1.00 16.27 86 PRO A O 1
ATOM 650 N N . GLU A 1 87 ? -4.620 -12.614 11.210 1.00 13.98 87 GLU A N 1
ATOM 651 C CA . GLU A 1 87 ? -4.469 -12.701 12.657 1.00 13.39 87 GLU A CA 1
ATOM 652 C C . GLU A 1 87 ? -3.715 -11.514 13.261 1.00 13.04 87 GLU A C 1
ATOM 653 O O . GLU A 1 87 ? -3.703 -11.376 14.491 1.00 16.57 87 GLU A O 1
ATOM 659 N N . ASP A 1 88 ? -3.113 -10.649 12.442 1.00 12.76 88 ASP A N 1
ATOM 660 C CA . ASP A 1 88 ? -2.515 -9.404 12.917 1.00 14.79 88 ASP A CA 1
ATOM 661 C C . ASP A 1 88 ? -3.540 -8.302 13.151 1.00 12.60 88 ASP A C 1
ATOM 662 O O . ASP A 1 88 ? -3.162 -7.233 13.641 1.00 13.86 88 ASP A O 1
ATOM 667 N N . THR A 1 89 ? -4.815 -8.536 12.830 1.00 13.10 89 THR A N 1
ATOM 668 C CA . THR A 1 89 ? -5.846 -7.530 13.033 1.00 12.17 89 THR A CA 1
ATOM 669 C C . THR A 1 89 ? -6.011 -7.223 14.518 1.00 12.26 89 THR A C 1
ATOM 670 O O . THR A 1 89 ? -6.222 -8.137 15.321 1.00 12.93 89 THR A O 1
ATOM 674 N N . ALA A 1 90 ? -5.952 -5.938 14.867 1.00 11.69 90 ALA A N 1
ATOM 675 C CA . ALA A 1 90 ? -5.973 -5.503 16.261 1.00 11.55 90 ALA A CA 1
ATOM 676 C C . ALA A 1 90 ? -5.856 -3.983 16.301 1.00 11.14 90 ALA A C 1
ATOM 677 O O . ALA A 1 90 ? -5.516 -3.338 15.306 1.00 12.47 90 ALA A O 1
ATOM 679 N N . VAL A 1 91 ? -6.131 -3.412 17.469 1.00 9.96 91 VAL A N 1
ATOM 680 C CA . VAL A 1 91 ? -5.721 -2.040 17.730 1.00 10.13 91 VAL A CA 1
ATOM 681 C C . VAL A 1 91 ? -4.282 -2.076 18.219 1.00 11.34 91 VAL A C 1
ATOM 682 O O . VAL A 1 91 ? -3.956 -2.801 19.166 1.00 10.55 91 VAL A O 1
ATOM 686 N N . TYR A 1 92 ? -3.418 -1.302 17.582 1.00 10.46 92 TYR A N 1
ATOM 687 C CA . TYR A 1 92 ? -2.023 -1.201 17.990 1.00 8.97 92 TYR A CA 1
ATOM 688 C C . TYR A 1 92 ? -1.831 0.079 18.783 1.00 10.01 92 TYR A C 1
ATOM 689 O O . TYR A 1 92 ? -2.275 1.152 18.357 1.00 10.86 92 TYR A O 1
ATOM 698 N N . ILE A 1 93 ? -1.162 -0.038 19.923 1.00 9.60 93 ILE A N 1
ATOM 699 C CA . ILE A 1 93 ? -1.028 1.062 20.876 1.00 10.20 93 ILE A CA 1
ATOM 700 C C . ILE A 1 93 ? 0.422 1.125 21.349 1.00 10.15 93 ILE A C 1
ATOM 701 O O . ILE A 1 93 ? 1.067 0.091 21.564 1.00 10.44 93 ILE A O 1
ATOM 706 N N . CYS A 1 94 ? 0.944 2.337 21.503 1.00 10.29 94 CYS A N 1
ATOM 707 C CA . CYS A 1 94 ? 2.322 2.486 21.953 1.00 10.24 94 CYS A CA 1
ATOM 708 C C . CYS A 1 94 ? 2.391 2.940 23.406 1.00 10.76 94 CYS A C 1
ATOM 709 O O . CYS A 1 94 ? 1.430 3.453 23.987 1.00 12.48 94 CYS A O 1
ATOM 712 N N . ASN A 1 95 ? 3.565 2.713 23.980 1.00 10.22 95 ASN A N 1
ATOM 713 C CA . ASN A 1 95 ? 3.786 2.829 25.415 1.00 8.96 95 ASN A CA 1
ATOM 714 C C . ASN A 1 95 ? 5.209 3.335 25.589 1.00 10.97 95 ASN A C 1
ATOM 715 O O . ASN A 1 95 ? 6.144 2.672 25.151 1.00 11.32 95 ASN A O 1
ATOM 720 N N . ALA A 1 96 ? 5.365 4.512 26.181 1.00 10.56 96 ALA A N 1
ATOM 721 C CA . ALA A 1 96 ? 6.676 5.058 26.503 1.00 10.63 96 ALA A CA 1
ATOM 722 C C . ALA A 1 96 ? 7.019 4.667 27.934 1.00 11.13 96 ALA A C 1
ATOM 723 O O . ALA A 1 96 ? 6.241 4.927 28.853 1.00 12.49 96 ALA A O 1
ATOM 725 N N . ARG A 1 97 ? 8.189 4.061 28.124 1.00 9.29 97 ARG A N 1
ATOM 726 C CA . ARG A 1 97 ? 8.585 3.505 29.414 1.00 9.60 97 ARG A CA 1
ATOM 727 C C . ARG A 1 97 ? 9.870 4.169 29.880 1.00 11.09 97 ARG A C 1
ATOM 728 O O . ARG A 1 97 ? 10.882 4.122 29.178 1.00 11.37 97 ARG A O 1
ATOM 736 N N . ARG A 1 98 ? 9.848 4.755 31.077 1.00 12.26 98 ARG A N 1
ATOM 737 C CA . ARG A 1 98 ? 11.053 5.347 31.647 1.00 11.36 98 ARG A CA 1
ATOM 738 C C . ARG A 1 98 ? 11.157 4.786 33.053 1.00 13.05 98 ARG A C 1
ATOM 739 O O . ARG A 1 98 ? 10.346 5.126 33.924 1.00 14.53 98 ARG A O 1
ATOM 747 N N . GLY A 1 99 ? 12.113 3.891 33.245 1.00 12.60 99 GLY A N 1
ATOM 748 C CA . GLY A 1 99 ? 12.188 3.151 34.493 1.00 12.69 99 GLY A CA 1
ATOM 749 C C . GLY A 1 99 ? 10.898 2.383 34.712 1.00 17.60 99 GLY A C 1
ATOM 750 O O . GLY A 1 99 ? 10.434 1.627 33.847 1.00 18.16 99 GLY A O 1
ATOM 751 N N . ALA A 1 100 ? 10.277 2.605 35.861 1.00 16.69 100 ALA A N 1
ATOM 752 C CA . ALA A 1 100 ? 9.069 1.889 36.221 1.00 19.42 100 ALA A CA 1
ATOM 753 C C . ALA A 1 100 ? 7.820 2.666 35.853 1.00 20.30 100 ALA A C 1
ATOM 754 O O . ALA A 1 100 ? 6.709 2.217 36.151 1.00 23.64 100 ALA A O 1
ATOM 756 N N . THR A 1 101 ? 7.970 3.800 35.177 1.00 15.95 101 THR A N 1
ATOM 757 C CA . THR A 1 101 ? 6.829 4.632 34.839 1.00 14.80 101 THR A CA 1
ATOM 758 C C . THR A 1 101 ? 6.453 4.447 33.379 1.00 15.26 101 THR A C 1
ATOM 759 O O . THR A 1 101 ? 7.321 4.377 32.502 1.00 15.93 101 THR A O 1
ATOM 763 N N . ASN A 1 102 ? 5.147 4.381 33.130 1.00 12.17 102 ASN A N 1
ATOM 764 C CA . ASN A 1 102 ? 4.615 4.038 31.821 1.00 12.99 102 ASN A CA 1
ATOM 765 C C . ASN A 1 102 ? 3.578 5.061 31.386 1.00 13.92 102 ASN A C 1
ATOM 766 O O . ASN A 1 102 ? 2.705 5.441 32.171 1.00 14.60 102 ASN A O 1
ATOM 771 N N . THR A 1 103 ? 3.686 5.506 30.135 1.00 10.09 103 THR A N 1
ATOM 772 C CA . THR A 1 103 ? 2.701 6.364 29.500 1.00 11.22 103 THR A CA 1
ATOM 773 C C . THR A 1 103 ? 2.178 5.651 28.262 1.00 12.24 103 THR A C 1
ATOM 774 O O . THR A 1 103 ? 2.930 4.941 27.589 1.00 12.62 103 THR A O 1
ATOM 778 N N . TRP A 1 104 ? 0.889 5.807 27.972 1.00 9.32 104 TRP A N 1
ATOM 779 C CA . TRP A 1 104 ? 0.252 5.082 26.886 1.00 14.61 104 TRP A CA 1
ATOM 780 C C . TRP A 1 104 ? -0.431 6.031 25.913 1.00 11.11 104 TRP A C 1
ATOM 781 O O . TRP A 1 104 ? -0.937 7.094 26.297 1.00 13.38 104 TRP A O 1
ATOM 792 N N . GLY A 1 105 ? -0.466 5.617 24.655 1.00 11.95 105 GLY A N 1
ATOM 793 C CA . GLY A 1 105 ? -1.194 6.335 23.628 1.00 12.33 105 GLY A CA 1
ATOM 794 C C . GLY A 1 105 ? -2.670 5.992 23.626 1.00 14.89 105 GLY A C 1
ATOM 795 O O . GLY A 1 105 ? -3.253 5.634 24.656 1.00 14.29 105 GLY A O 1
ATOM 796 N N . GLN A 1 106 ? -3.282 6.102 22.446 1.00 14.79 106 GLN A N 1
ATOM 797 C CA . GLN A 1 106 ? -4.712 5.889 22.265 1.00 14.19 106 GLN A CA 1
ATOM 798 C C . GLN A 1 106 ? -5.030 4.651 21.445 1.00 16.26 106 GLN A C 1
ATOM 799 O O . GLN A 1 106 ? -6.002 3.948 21.736 1.00 17.80 106 GLN A O 1
ATOM 805 N N . GLY A 1 107 ? -4.240 4.378 20.418 1.00 13.20 107 GLY A N 1
ATOM 806 C CA . GLY A 1 107 ? -4.471 3.230 19.566 1.00 12.72 107 GLY A CA 1
ATOM 807 C C . GLY A 1 107 ? -4.776 3.604 18.132 1.00 14.75 107 GLY A C 1
ATOM 808 O O . GLY A 1 107 ? -5.417 4.630 17.865 1.00 16.50 107 GLY A O 1
ATOM 809 N N . THR A 1 108 ? -4.352 2.754 17.200 1.00 11.22 108 THR A N 1
ATOM 810 C CA . THR A 1 108 ? -4.721 2.885 15.797 1.00 11.62 108 THR A CA 1
ATOM 811 C C . THR A 1 108 ? -5.165 1.516 15.290 1.00 12.34 108 THR A C 1
ATOM 812 O O . THR A 1 108 ? -4.566 0.494 15.633 1.00 13.78 108 THR A O 1
ATOM 816 N N . GLN A 1 109 ? -6.262 1.488 14.535 1.00 11.08 109 GLN A N 1
ATOM 817 C CA . GLN A 1 109 ? -6.823 0.221 14.075 1.00 11.53 109 GLN A CA 1
ATOM 818 C C . GLN A 1 109 ? -6.070 -0.337 12.870 1.00 12.81 109 GLN A C 1
ATOM 819 O O . GLN A 1 109 ? -5.803 0.379 11.896 1.00 13.77 109 GLN A O 1
ATOM 825 N N . VAL A 1 110 ? -5.786 -1.640 12.911 1.00 10.95 110 VAL A N 1
ATOM 826 C CA . VAL A 1 110 ? -5.174 -2.369 11.807 1.00 13.86 110 VAL A CA 1
ATOM 827 C C . VAL A 1 110 ? -6.057 -3.563 11.484 1.00 13.72 110 VAL A C 1
ATOM 828 O O . VAL A 1 110 ? -6.285 -4.419 12.347 1.00 13.27 110 VAL A O 1
ATOM 832 N N . THR A 1 111 ? -6.570 -3.615 10.255 1.00 12.17 111 THR A N 1
ATOM 833 C CA . THR A 1 111 ? -7.420 -4.711 9.810 1.00 13.92 111 THR A CA 1
ATOM 834 C C . THR A 1 111 ? -6.819 -5.305 8.546 1.00 13.40 111 THR A C 1
ATOM 835 O O . THR A 1 111 ? -6.517 -4.575 7.599 1.00 14.86 111 THR A O 1
ATOM 839 N N . VAL A 1 112 ? -6.626 -6.619 8.542 1.00 14.26 112 VAL A N 1
ATOM 840 C CA . VAL A 1 112 ? -5.976 -7.318 7.437 1.00 14.82 112 VAL A CA 1
ATOM 841 C C . VAL A 1 112 ? -6.982 -8.306 6.867 1.00 17.79 112 VAL A C 1
ATOM 842 O O . VAL A 1 112 ? -7.536 -9.131 7.605 1.00 19.67 112 VAL A O 1
ATOM 846 N N . SER A 1 113 ? -7.247 -8.209 5.568 1.00 16.47 113 SER A N 1
ATOM 847 C CA . SER A 1 113 ? -8.224 -9.108 4.966 1.00 22.54 113 SER A CA 1
ATOM 848 C C . SER A 1 113 ? -7.748 -9.608 3.612 1.00 25.39 113 SER A C 1
ATOM 849 O O . SER A 1 113 ? -7.046 -8.907 2.878 1.00 23.50 113 SER A O 1
ATOM 852 N N . SER A 1 114 ? -8.140 -10.838 3.294 1.00 29.02 114 SER A N 1
ATOM 853 C CA . SER A 1 114 ? -7.923 -11.399 1.964 1.00 34.13 114 SER A CA 1
ATOM 854 C C . SER A 1 114 ? -9.232 -11.377 1.179 1.00 39.67 114 SER A C 1
ATOM 855 O O . SER A 1 114 ? -10.127 -10.580 1.469 1.00 39.41 114 SER A O 1
ATOM 858 N N . ASP B 2 1 ? 23.009 -0.086 24.879 1.00 18.42 1139 ASP B N 1
ATOM 859 C CA . ASP B 2 1 ? 21.833 0.784 24.760 1.00 16.68 1139 ASP B CA 1
ATOM 860 C C . ASP B 2 1 ? 21.527 1.391 26.133 1.00 13.57 1139 ASP B C 1
ATOM 861 O O . ASP B 2 1 ? 21.344 0.657 27.102 1.00 14.42 1139 ASP B O 1
ATOM 866 N N . PRO B 2 2 ? 21.478 2.726 26.225 1.00 14.44 1140 PRO B N 1
ATOM 867 C CA . PRO B 2 2 ? 21.190 3.349 27.527 1.00 18.08 1140 PRO B CA 1
ATOM 868 C C . PRO B 2 2 ? 19.827 2.988 28.075 1.00 15.78 1140 PRO B C 1
ATOM 869 O O . PRO B 2 2 ? 19.615 3.103 29.290 1.00 15.24 1140 PRO B O 1
ATOM 873 N N . LEU B 2 3 ? 18.913 2.517 27.234 1.00 12.73 1141 LEU B N 1
ATOM 874 C CA . LEU B 2 3 ? 17.591 2.093 27.673 1.00 10.55 1141 LEU B CA 1
ATOM 875 C C . LEU B 2 3 ? 17.473 0.570 27.763 1.00 12.68 1141 LEU B C 1
ATOM 876 O O . LEU B 2 3 ? 16.361 0.028 27.726 1.00 12.75 1141 LEU B O 1
ATOM 881 N N . GLN B 2 4 ? 18.597 -0.131 27.909 1.00 13.82 1142 GLN B N 1
ATOM 882 C CA . GLN B 2 4 ? 18.532 -1.584 28.045 1.00 13.46 1142 GLN B CA 1
ATOM 883 C C . GLN B 2 4 ? 17.706 -2.074 29.235 1.00 12.98 1142 GLN B C 1
ATOM 884 O O . GLN B 2 4 ? 17.067 -3.128 29.098 1.00 12.77 1142 GLN B O 1
ATOM 890 N N . PRO B 2 5 ? 17.718 -1.443 30.420 1.00 13.82 1143 PRO B N 1
ATOM 891 C CA . PRO B 2 5 ? 16.837 -1.947 31.494 1.00 14.04 1143 PRO B CA 1
ATOM 892 C C . PRO B 2 5 ? 15.369 -1.970 31.102 1.00 12.21 1143 PRO B C 1
ATOM 893 O O . PRO B 2 5 ? 14.651 -2.934 31.404 1.00 12.83 1143 PRO B O 1
ATOM 897 N N . GLU B 2 6 ? 14.903 -0.914 30.434 1.00 11.37 1144 GLU B N 1
ATOM 898 C CA . GLU B 2 6 ? 13.525 -0.905 29.945 1.00 9.94 1144 GLU B CA 1
ATOM 899 C C . GLU B 2 6 ? 13.291 -2.025 28.934 1.00 11.73 1144 GLU B C 1
ATOM 900 O O . GLU B 2 6 ? 12.237 -2.683 28.949 1.00 11.79 1144 GLU B O 1
ATOM 906 N N . LEU B 2 7 ? 14.259 -2.248 28.035 1.00 10.54 1145 LEU B N 1
ATOM 907 C CA . LEU B 2 7 ? 14.132 -3.350 27.088 1.00 9.97 1145 LEU B CA 1
ATOM 908 C C . LEU B 2 7 ? 14.076 -4.696 27.807 1.00 13.49 1145 LEU B C 1
ATOM 909 O O . LEU B 2 7 ? 13.311 -5.579 27.409 1.00 12.82 1145 LEU B O 1
ATOM 914 N N . ASP B 2 8 ? 14.878 -4.874 28.865 1.00 11.81 1146 ASP B N 1
ATOM 915 C CA . ASP B 2 8 ? 14.814 -6.104 29.656 1.00 13.88 1146 ASP B CA 1
ATOM 916 C C . ASP B 2 8 ? 13.429 -6.290 30.268 1.00 13.52 1146 ASP B C 1
ATOM 917 O O . ASP B 2 8 ? 12.902 -7.411 30.305 1.00 12.25 1146 ASP B O 1
ATOM 922 N N . SER B 2 9 ? 12.838 -5.200 30.773 1.00 11.40 1147 SER B N 1
ATOM 923 C CA . SER B 2 9 ? 11.507 -5.314 31.367 1.00 13.05 1147 SER B CA 1
ATOM 924 C C . SER B 2 9 ? 10.480 -5.749 30.330 1.00 13.02 1147 SER B C 1
ATOM 925 O O . SER B 2 9 ? 9.569 -6.533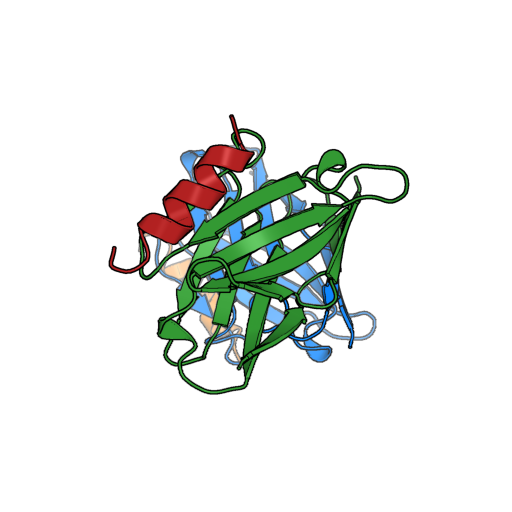 30.634 1.00 13.48 1147 SER B O 1
ATOM 928 N N . PHE B 2 10 ? 10.615 -5.262 29.092 1.00 12.74 1148 PHE B N 1
ATOM 929 C CA . PHE B 2 10 ? 9.698 -5.705 28.038 1.00 11.90 1148 PHE B CA 1
ATOM 930 C C . PHE B 2 10 ? 9.948 -7.166 27.655 1.00 11.61 1148 PHE B C 1
ATOM 931 O O . PHE B 2 10 ? 8.999 -7.938 27.464 1.00 12.89 1148 PHE B O 1
ATOM 939 N N . LYS B 2 11 ? 11.224 -7.556 27.536 1.00 13.39 1149 LYS B N 1
ATOM 940 C CA . LYS B 2 11 ? 11.587 -8.942 27.251 1.00 14.47 1149 LYS B CA 1
ATOM 941 C C . LYS B 2 11 ? 10.952 -9.903 28.242 1.00 12.85 1149 LYS B C 1
ATOM 942 O O . LYS B 2 11 ? 10.535 -11.010 27.872 1.00 16.33 1149 LYS B O 1
ATOM 948 N N . GLU B 2 12 ? 10.902 -9.506 29.516 1.00 13.25 1150 GLU B N 1
ATOM 949 C CA . GLU B 2 12 ? 10.273 -10.340 30.535 1.00 15.40 1150 GLU B CA 1
ATOM 950 C C . GLU B 2 12 ? 8.787 -10.556 30.280 1.00 15.78 1150 GLU B C 1
ATOM 951 O O . GLU B 2 12 ? 8.212 -11.505 30.824 1.00 20.24 1150 GLU B O 1
ATOM 957 N N . GLU B 2 13 ? 8.147 -9.706 29.469 1.00 12.51 1151 GLU B N 1
ATOM 958 C CA . GLU B 2 13 ? 6.731 -9.880 29.163 1.00 13.00 1151 GLU B CA 1
ATOM 959 C C . GLU B 2 13 ? 6.494 -10.899 28.059 1.00 16.15 1151 GLU B C 1
ATOM 960 O O . GLU B 2 13 ? 5.339 -11.258 27.799 1.00 16.79 1151 GLU B O 1
ATOM 966 N N . LEU B 2 14 ? 7.548 -11.360 27.394 1.00 13.33 1152 LEU B N 1
ATOM 967 C CA . LEU B 2 14 ? 7.406 -12.284 26.269 1.00 17.36 1152 LEU B CA 1
ATOM 968 C C . LEU B 2 14 ? 7.383 -13.705 26.823 1.00 24.75 1152 LEU B C 1
ATOM 969 O O . LEU B 2 14 ? 8.406 -14.384 26.911 1.00 27.94 1152 LEU B O 1
ATOM 974 N N . ASP B 2 15 ? 6.179 -14.190 27.108 1.00 25.71 1153 ASP B N 1
ATOM 975 C CA . ASP B 2 15 ? 5.973 -15.487 27.752 1.00 28.16 1153 ASP B CA 1
ATOM 976 C C . ASP B 2 15 ? 5.664 -16.582 26.746 1.00 28.69 1153 ASP B C 1
ATOM 977 O O . ASP B 2 15 ? 5.359 -16.300 25.591 1.00 28.73 1153 ASP B O 1
ATOM 982 N N . GLN C 1 1 ? 7.730 -14.448 -22.178 1.00 37.68 1 GLN C N 1
ATOM 983 C CA . GLN C 1 1 ? 6.441 -13.904 -21.773 1.00 34.17 1 GLN C CA 1
ATOM 984 C C . GLN C 1 1 ? 6.306 -13.926 -20.250 1.00 32.23 1 GLN C C 1
ATOM 985 O O . GLN C 1 1 ? 6.689 -14.901 -19.604 1.00 33.34 1 GLN C O 1
ATOM 991 N N . VAL C 1 2 ? 5.793 -12.838 -19.673 1.00 29.60 2 VAL C N 1
ATOM 992 C CA . VAL C 1 2 ? 5.559 -12.770 -18.236 1.00 25.07 2 VAL C CA 1
ATOM 993 C C . VAL C 1 2 ? 4.105 -12.397 -17.988 1.00 22.35 2 VAL C C 1
ATOM 994 O O . VAL C 1 2 ? 3.452 -11.741 -18.807 1.00 24.62 2 VAL C O 1
ATOM 998 N N . GLN C 1 3 ? 3.610 -12.817 -16.828 1.00 19.66 3 GLN C N 1
ATOM 999 C CA . GLN C 1 3 ? 2.302 -12.457 -16.309 1.00 20.69 3 GLN C CA 1
ATOM 1000 C C . GLN C 1 3 ? 2.533 -11.699 -15.012 1.00 16.35 3 GLN C C 1
ATOM 1001 O O . GLN C 1 3 ? 3.393 -12.087 -14.220 1.00 21.46 3 GLN C O 1
ATOM 1007 N N . LEU C 1 4 ? 1.802 -10.604 -14.811 1.00 16.28 4 LEU C N 1
ATOM 1008 C CA . LEU C 1 4 ? 2.005 -9.734 -13.657 1.00 15.02 4 LEU C CA 1
ATOM 1009 C C . LEU C 1 4 ? 0.764 -9.695 -12.778 1.00 15.85 4 LEU C C 1
ATOM 1010 O O . LEU C 1 4 ? -0.363 -9.648 -13.283 1.00 17.50 4 LEU C O 1
ATOM 1015 N N . VAL C 1 5 ? 0.968 -9.668 -11.460 1.00 15.67 5 VAL C N 1
ATOM 1016 C CA . VAL C 1 5 ? -0.143 -9.497 -10.526 1.00 15.75 5 VAL C CA 1
ATOM 1017 C C . VAL C 1 5 ? 0.283 -8.551 -9.407 1.00 15.54 5 VAL C C 1
ATOM 1018 O O . VAL C 1 5 ? 1.345 -8.735 -8.798 1.00 16.30 5 VAL C O 1
ATOM 1022 N N . GLU C 1 6 ? -0.539 -7.536 -9.151 1.00 12.23 6 GLU C N 1
ATOM 1023 C CA . GLU C 1 6 ? -0.274 -6.567 -8.102 1.00 13.85 6 GLU C CA 1
ATOM 1024 C C . GLU C 1 6 ? -0.989 -6.947 -6.817 1.00 14.67 6 GLU C C 1
ATOM 1025 O O . GLU C 1 6 ? -2.064 -7.557 -6.827 1.00 16.05 6 GLU C O 1
ATOM 1031 N N . SER C 1 7 ? -0.399 -6.540 -5.704 1.00 12.98 7 SER C N 1
ATOM 1032 C CA . SER C 1 7 ? -1.055 -6.731 -4.419 1.00 14.36 7 SER C CA 1
ATOM 1033 C C . SER C 1 7 ? -0.529 -5.694 -3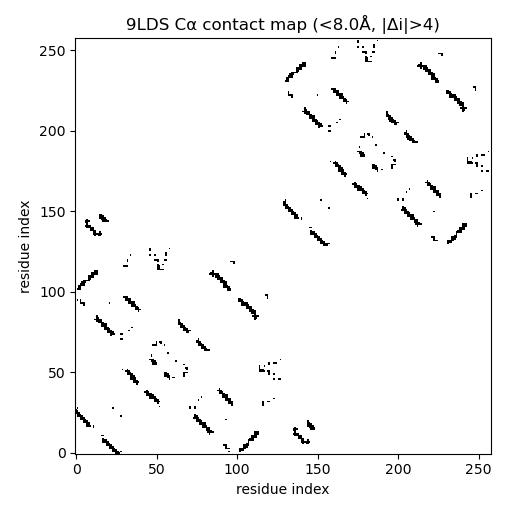.438 1.00 14.59 7 SER C C 1
ATOM 1034 O O . SER C 1 7 ? 0.440 -4.983 -3.715 1.00 13.32 7 SER C O 1
ATOM 1037 N N . GLY C 1 8 ? -1.172 -5.627 -2.276 1.00 14.66 8 GLY C N 1
ATOM 1038 C CA . GLY C 1 8 ? -0.727 -4.738 -1.216 1.00 12.13 8 GLY C CA 1
ATOM 1039 C C . GLY C 1 8 ? -1.546 -3.477 -1.039 1.00 14.51 8 GLY C C 1
ATOM 1040 O O . GLY C 1 8 ? -1.240 -2.675 -0.142 1.00 13.25 8 GLY C O 1
ATOM 1041 N N . GLY C 1 9 ? -2.561 -3.268 -1.864 1.00 12.45 9 GLY C N 1
ATOM 1042 C CA . GLY C 1 9 ? -3.425 -2.115 -1.723 1.00 12.66 9 GLY C CA 1
ATOM 1043 C C . GLY C 1 9 ? -4.212 -2.137 -0.427 1.00 16.24 9 GLY C C 1
ATOM 1044 O O . GLY C 1 9 ? -4.192 -3.086 0.352 1.00 13.87 9 GLY C O 1
ATOM 1045 N N . GLY C 1 10 ? -4.920 -1.042 -0.194 1.00 15.98 10 GLY C N 1
ATOM 1046 C CA . GLY C 1 10 ? -5.817 -0.985 0.939 1.00 17.08 10 GLY C CA 1
ATOM 1047 C C . GLY C 1 10 ? -6.279 0.434 1.179 1.00 15.00 10 GLY C C 1
ATOM 1048 O O . GLY C 1 10 ? -6.105 1.318 0.339 1.00 15.43 10 GLY C O 1
ATOM 1049 N N . LEU C 1 11 ? -6.884 0.619 2.345 1.00 12.30 11 LEU C N 1
ATOM 1050 C CA . LEU C 1 11 ? -7.429 1.890 2.787 1.00 14.29 11 LEU C CA 1
ATOM 1051 C C . LEU C 1 11 ? -6.609 2.305 3.996 1.00 16.04 11 LEU C C 1
ATOM 1052 O O . LEU C 1 11 ? -6.639 1.626 5.028 1.00 18.36 11 LEU C O 1
ATOM 1057 N N . VAL C 1 12 ? -5.885 3.411 3.882 1.00 13.28 12 VAL C N 1
ATOM 1058 C CA . VAL C 1 12 ? -4.881 3.754 4.873 1.00 14.47 12 VAL C CA 1
ATOM 1059 C C . VAL C 1 12 ? -5.068 5.198 5.320 1.00 14.70 12 VAL C C 1
ATOM 1060 O O . VAL C 1 12 ? -5.566 6.054 4.577 1.00 14.61 12 VAL C O 1
ATOM 1064 N N . GLN C 1 13 ? -4.691 5.448 6.568 1.00 14.25 13 GLN C N 1
ATOM 1065 C CA . GLN C 1 13 ? -4.741 6.791 7.114 1.00 14.11 13 GLN C CA 1
ATOM 1066 C C . GLN C 1 13 ? -3.736 7.704 6.419 1.00 15.53 13 GLN C C 1
ATOM 1067 O O . GLN C 1 13 ? -2.589 7.324 6.174 1.00 15.42 13 GLN C O 1
ATOM 1073 N N . THR C 1 14 ? -4.171 8.928 6.133 1.00 14.58 14 THR C N 1
ATOM 1074 C CA . THR C 1 14 ? -3.275 9.978 5.671 1.00 18.29 14 THR C CA 1
ATOM 1075 C C . THR C 1 14 ? -2.005 10.030 6.512 1.00 16.71 14 THR C C 1
ATOM 1076 O O . THR C 1 14 ? -2.052 9.976 7.745 1.00 17.08 14 THR C O 1
ATOM 1080 N N . GLY C 1 15 ? -0.867 10.116 5.828 1.00 16.74 15 GLY C N 1
ATOM 1081 C CA . GLY C 1 15 ? 0.431 10.071 6.454 1.00 15.56 15 GLY C CA 1
ATOM 1082 C C . GLY C 1 15 ? 1.002 8.680 6.605 1.00 17.64 15 GLY C C 1
ATOM 1083 O O . GLY C 1 15 ? 2.205 8.544 6.863 1.00 18.71 15 GLY C O 1
ATOM 1084 N N . GLY C 1 16 ? 0.184 7.644 6.433 1.00 15.92 16 GLY C N 1
ATOM 1085 C CA . GLY C 1 16 ? 0.629 6.278 6.599 1.00 16.53 16 GLY C CA 1
ATOM 1086 C C . GLY C 1 16 ? 1.351 5.757 5.368 1.00 15.19 16 GLY C C 1
ATOM 1087 O O . GLY C 1 16 ? 1.680 6.494 4.437 1.00 15.21 16 GLY C O 1
ATOM 1088 N N . SER C 1 17 ? 1.610 4.454 5.388 1.00 13.25 17 SER C N 1
ATOM 1089 C CA . SER C 1 17 ? 2.366 3.784 4.339 1.00 14.96 17 SER C CA 1
ATOM 1090 C C . SER C 1 17 ? 1.650 2.533 3.859 1.00 12.04 17 SER C C 1
ATOM 1091 O O . SER C 1 17 ? 0.829 1.936 4.564 1.00 12.55 17 SER C O 1
ATOM 1094 N N . LEU C 1 18 ? 1.985 2.153 2.627 1.00 11.23 18 LEU C N 1
ATOM 1095 C CA . LEU C 1 18 ? 1.643 0.856 2.062 1.00 12.12 18 LEU C CA 1
ATOM 1096 C C . LEU C 1 18 ? 2.878 0.339 1.344 1.00 12.22 18 LEU C C 1
ATOM 1097 O O . LEU C 1 18 ? 3.785 1.103 1.026 1.00 15.32 18 LEU C O 1
ATOM 1102 N N . ARG C 1 19 ? 2.922 -0.962 1.090 1.00 10.83 19 ARG C N 1
ATOM 1103 C CA . ARG C 1 19 ? 3.950 -1.510 0.208 1.00 12.54 19 ARG C CA 1
ATOM 1104 C C . ARG C 1 19 ? 3.263 -2.373 -0.835 1.00 11.85 19 ARG C C 1
ATOM 1105 O O . ARG C 1 19 ? 2.724 -3.435 -0.515 1.00 14.11 19 ARG C O 1
ATOM 1113 N N . LEU C 1 20 ? 3.284 -1.920 -2.078 1.00 11.25 20 LEU C N 1
ATOM 1114 C CA . LEU C 1 20 ? 2.703 -2.697 -3.156 1.00 11.78 20 LEU C CA 1
ATOM 1115 C C . LEU C 1 20 ? 3.735 -3.673 -3.697 1.00 12.75 20 LEU C C 1
ATOM 1116 O O . LEU C 1 20 ? 4.939 -3.404 -3.681 1.00 13.94 20 LEU C O 1
ATOM 1121 N N . SER C 1 21 ? 3.255 -4.815 -4.168 1.00 10.78 21 SER C N 1
ATOM 1122 C CA . SER C 1 21 ? 4.094 -5.805 -4.824 1.00 15.43 21 SER C CA 1
ATOM 1123 C C . SER C 1 21 ? 3.597 -6.013 -6.248 1.00 13.97 21 SER C C 1
ATOM 1124 O O . SER C 1 21 ? 2.387 -6.050 -6.491 1.00 13.51 21 SER C O 1
ATOM 1127 N N . CYS C 1 22 ? 4.538 -6.131 -7.185 1.00 12.27 22 CYS C N 1
ATOM 1128 C CA . CYS C 1 22 ? 4.274 -6.537 -8.562 1.00 11.69 22 CYS C CA 1
ATOM 1129 C C . CYS C 1 22 ? 5.018 -7.849 -8.734 1.00 14.04 22 CYS C C 1
ATOM 1130 O O . CYS C 1 22 ? 6.256 -7.857 -8.772 1.00 15.34 22 CYS C O 1
ATOM 1133 N N . GLU C 1 23 ? 4.276 -8.957 -8.769 1.00 16.32 23 GLU C N 1
ATOM 1134 C CA . GLU C 1 23 ? 4.864 -10.290 -8.832 1.00 16.11 23 GLU C CA 1
ATOM 1135 C C . GLU C 1 23 ? 4.709 -10.826 -10.245 1.00 16.60 23 GLU C C 1
ATOM 1136 O O . GLU C 1 23 ? 3.612 -10.772 -10.815 1.00 17.71 23 GLU C O 1
ATOM 1142 N N . ALA C 1 24 ? 5.796 -11.358 -10.798 1.00 15.31 24 ALA C N 1
ATOM 1143 C CA . ALA C 1 24 ? 5.801 -11.865 -12.159 1.00 16.78 24 ALA C CA 1
ATOM 1144 C C . ALA C 1 24 ? 5.958 -13.378 -12.173 1.00 19.70 24 ALA C C 1
ATOM 1145 O O . ALA C 1 24 ? 6.738 -13.947 -11.401 1.00 21.68 24 ALA C O 1
ATOM 1147 N N . SER C 1 25 ? 5.221 -14.017 -13.072 1.00 18.69 25 SER C N 1
ATOM 1148 C CA . SER C 1 25 ? 5.406 -15.424 -13.392 1.00 24.87 25 SER C CA 1
ATOM 1149 C C . SER C 1 25 ? 5.852 -15.528 -14.839 1.00 30.07 25 SER C C 1
ATOM 1150 O O . SER C 1 25 ? 5.384 -14.772 -15.693 1.00 27.94 25 SER C O 1
ATOM 1153 N N . GLY C 1 26 ? 6.787 -16.431 -15.104 1.00 29.25 26 GLY C N 1
ATOM 1154 C CA . GLY C 1 26 ? 7.310 -16.634 -16.436 1.00 31.57 26 GLY C CA 1
ATOM 1155 C C . GLY C 1 26 ? 8.815 -16.510 -16.459 1.00 31.04 26 GLY C C 1
ATOM 1156 O O . GLY C 1 26 ? 9.470 -16.303 -15.440 1.00 35.78 26 GLY C O 1
ATOM 1157 N N . SER C 1 27 ? 9.367 -16.630 -17.660 1.00 34.03 27 SER C N 1
ATOM 1158 C CA . SER C 1 27 ? 10.811 -16.679 -17.815 1.00 34.78 27 SER C CA 1
ATOM 1159 C C . SER C 1 27 ? 11.360 -15.292 -18.118 1.00 29.23 27 SER C C 1
ATOM 1160 O O . SER C 1 27 ? 10.656 -14.418 -18.634 1.00 31.90 27 SER C O 1
ATOM 1163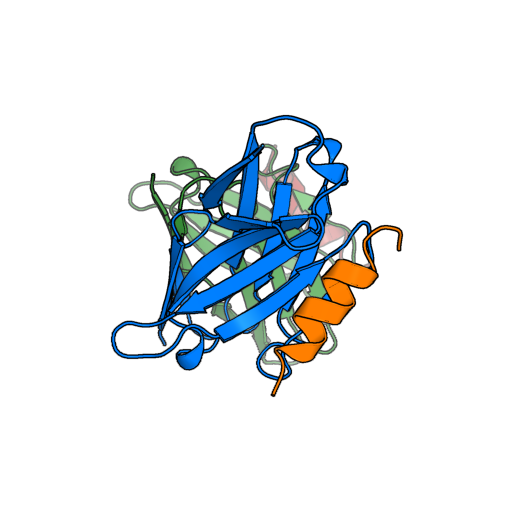 N N . ALA C 1 28 ? 12.621 -15.087 -17.742 1.00 26.58 28 ALA C N 1
ATOM 1164 C CA . ALA C 1 28 ? 13.396 -13.917 -18.141 1.00 25.61 28 ALA C CA 1
ATOM 1165 C C . ALA C 1 28 ? 12.835 -12.622 -17.565 1.00 24.16 28 ALA C C 1
ATOM 1166 O O . ALA C 1 28 ? 12.932 -11.566 -18.193 1.00 20.90 28 ALA C O 1
ATOM 1168 N N . PHE C 1 29 ? 12.238 -12.692 -16.372 1.00 23.87 29 PHE C N 1
ATOM 1169 C CA . PHE C 1 29 ? 11.763 -11.479 -15.710 1.00 20.31 29 PHE C CA 1
ATOM 1170 C C . PHE C 1 29 ? 12.863 -10.429 -15.629 1.00 20.09 29 PHE C C 1
ATOM 1171 O O . PHE C 1 29 ? 12.609 -9.228 -15.799 1.00 18.30 29 PHE C O 1
ATOM 1179 N N . SER C 1 30 ? 14.104 -10.868 -15.410 1.00 21.65 30 SER C N 1
ATOM 1180 C CA . SER C 1 30 ? 15.199 -9.923 -15.244 1.00 22.92 30 SER C CA 1
ATOM 1181 C C . SER C 1 30 ? 15.487 -9.118 -16.504 1.00 17.49 30 SER C C 1
ATOM 1182 O O . SER C 1 30 ? 16.225 -8.131 -16.423 1.00 19.94 30 SER C O 1
ATOM 1185 N N . SER C 1 31 ? 14.954 -9.517 -17.660 1.00 17.40 31 SER C N 1
ATOM 1186 C CA . SER C 1 31 ? 15.143 -8.756 -18.889 1.00 15.78 31 SER C CA 1
ATOM 1187 C C . SER C 1 31 ? 14.061 -7.699 -19.091 1.00 14.78 31 SER C C 1
ATOM 1188 O O . SER C 1 31 ? 14.065 -7.019 -20.126 1.00 16.10 31 SER C O 1
ATOM 1191 N N . TYR C 1 32 ? 13.154 -7.538 -18.125 1.00 12.89 32 TYR C N 1
ATOM 1192 C CA . TYR C 1 32 ? 12.107 -6.523 -18.164 1.00 12.93 32 TYR C CA 1
ATOM 1193 C C . TYR C 1 32 ? 12.382 -5.454 -17.115 1.00 12.47 32 TYR C C 1
ATOM 1194 O O . TYR C 1 32 ? 12.631 -5.778 -15.950 1.00 14.06 32 TYR C O 1
ATOM 1203 N N . ALA C 1 33 ? 12.299 -4.185 -17.515 1.00 11.06 33 ALA C N 1
ATOM 1204 C CA . ALA C 1 33 ? 12.164 -3.129 -16.522 1.00 11.64 33 ALA C CA 1
ATOM 1205 C C . ALA C 1 33 ? 10.737 -3.144 -15.987 1.00 12.22 33 ALA C C 1
ATOM 1206 O O . ALA C 1 33 ? 9.827 -3.657 -16.630 1.00 12.98 33 ALA C O 1
ATOM 1208 N N . VAL C 1 34 ? 10.537 -2.608 -14.783 1.00 9.78 34 VAL C N 1
ATOM 1209 C CA . VAL C 1 34 ? 9.200 -2.588 -14.194 1.00 10.49 34 VAL C CA 1
ATOM 1210 C C . VAL C 1 34 ? 8.824 -1.158 -13.849 1.00 12.02 34 VAL C C 1
ATOM 1211 O O . VAL C 1 34 ? 9.549 -0.476 -13.115 1.00 10.82 34 VAL C O 1
ATOM 1215 N N . ASN C 1 35 ? 7.654 -0.738 -14.327 1.00 10.55 35 ASN C N 1
ATOM 1216 C CA . ASN C 1 35 ? 7.127 0.603 -14.159 1.00 9.10 35 ASN C CA 1
ATOM 1217 C C . ASN C 1 35 ? 5.826 0.528 -13.378 1.00 12.04 35 ASN C C 1
ATOM 1218 O O . ASN C 1 35 ? 5.000 -0.353 -13.618 1.00 12.85 35 ASN C O 1
ATOM 1223 N N . TRP C 1 36 ? 5.650 1.446 -12.444 1.00 10.96 36 TRP C N 1
ATOM 1224 C CA . TRP C 1 36 ? 4.381 1.652 -11.771 1.00 11.17 36 TRP C CA 1
ATOM 1225 C C . TRP C 1 36 ? 3.682 2.885 -12.323 1.00 9.69 36 TRP C C 1
ATOM 1226 O O . TRP C 1 36 ? 4.300 3.961 -12.452 1.00 12.61 36 TRP C O 1
ATOM 1237 N N . TYR C 1 37 ? 2.370 2.727 -12.560 1.00 11.03 37 TYR C N 1
ATOM 1238 C CA . TYR C 1 37 ? 1.451 3.781 -12.957 1.00 11.24 37 TYR C CA 1
ATOM 1239 C C . TYR C 1 37 ? 0.278 3.791 -11.988 1.00 10.10 37 TYR C C 1
ATOM 1240 O O . TYR C 1 37 ? 0.053 2.824 -11.259 1.00 11.93 37 TYR C O 1
ATOM 1249 N N . ARG C 1 38 ? -0.491 4.878 -12.012 1.00 9.60 38 ARG C N 1
ATOM 1250 C CA . ARG C 1 38 ? -1.705 4.966 -11.212 1.00 9.21 38 ARG C CA 1
ATOM 1251 C C . ARG C 1 38 ? -2.783 5.705 -11.990 1.00 12.07 38 ARG C C 1
ATOM 1252 O O . ARG C 1 38 ? -2.497 6.536 -12.853 1.00 11.18 38 ARG C O 1
ATOM 1260 N N . GLN C 1 39 ? -4.037 5.385 -11.680 1.00 9.72 39 GLN C N 1
ATOM 1261 C CA . GLN C 1 39 ? -5.165 5.994 -12.383 1.00 10.59 39 GLN C CA 1
ATOM 1262 C C . GLN C 1 39 ? -6.374 6.024 -11.464 1.00 13.56 39 GLN C C 1
ATOM 1263 O O . GLN C 1 39 ? -6.773 4.987 -10.931 1.00 14.70 39 GLN C O 1
ATOM 1269 N N . ALA C 1 40 ? -6.931 7.202 -11.266 1.00 14.44 40 ALA C N 1
ATOM 1270 C CA . ALA C 1 40 ? -8.166 7.354 -10.515 1.00 15.55 40 ALA C CA 1
ATOM 1271 C C . ALA C 1 40 ? -9.364 7.413 -11.457 1.00 16.36 40 ALA C C 1
ATOM 1272 O O . ALA C 1 40 ? -9.226 7.802 -12.621 1.00 15.38 40 ALA C O 1
ATOM 1274 N N . PRO C 1 41 ? -10.540 7.000 -10.984 1.00 15.98 41 PRO C N 1
ATOM 1275 C CA . PRO C 1 41 ? -11.751 7.080 -11.814 1.00 19.36 41 PRO C CA 1
ATOM 1276 C C . PRO C 1 41 ? -11.952 8.472 -12.394 1.00 17.15 41 PRO C C 1
ATOM 1277 O O . PRO C 1 41 ? -11.869 9.479 -11.689 1.00 21.14 41 PRO C O 1
ATOM 1281 N N . GLY C 1 42 ? -12.222 8.525 -13.692 1.00 16.31 42 GLY C N 1
ATOM 1282 C CA . GLY C 1 42 ? -12.449 9.785 -14.355 1.00 18.71 42 GLY C CA 1
ATOM 1283 C C . GLY C 1 42 ? -11.201 10.491 -14.819 1.00 17.40 42 GLY C C 1
ATOM 1284 O O . GLY C 1 42 ? -11.309 11.538 -15.471 1.00 20.77 42 GLY C O 1
ATOM 1285 N N . LYS C 1 43 ? -10.023 9.958 -14.515 1.00 16.06 43 LYS C N 1
ATOM 1286 C CA . LYS C 1 43 ? -8.778 10.662 -14.770 1.00 17.23 43 LYS C CA 1
ATOM 1287 C C . LYS C 1 43 ? -7.873 9.855 -15.693 1.00 17.58 43 LYS C C 1
ATOM 1288 O O . LYS C 1 43 ? -8.084 8.662 -15.944 1.00 15.91 43 LYS C O 1
ATOM 1294 N N . GLN C 1 44 ? -6.844 10.532 -16.195 1.00 17.35 44 GLN C N 1
ATOM 1295 C CA . GLN C 1 44 ? -5.829 9.886 -17.006 1.00 16.74 44 GLN C CA 1
ATOM 1296 C C . GLN C 1 44 ? -4.856 9.101 -16.131 1.00 12.63 44 GLN C C 1
ATOM 1297 O O . GLN C 1 44 ? -4.682 9.366 -14.940 1.00 16.09 44 GLN C O 1
ATOM 1303 N N . ARG C 1 45 ? -4.220 8.118 -16.753 1.00 15.76 45 ARG C N 1
ATOM 1304 C CA . ARG C 1 45 ? -3.231 7.285 -16.090 1.00 12.44 45 ARG C CA 1
ATOM 1305 C C . ARG C 1 45 ? -1.902 8.029 -16.064 1.00 15.93 45 ARG C C 1
ATOM 1306 O O . ARG C 1 45 ? -1.516 8.639 -17.065 1.00 16.37 45 ARG C O 1
ATOM 1314 N N . GLU C 1 46 ? -1.221 8.017 -14.912 1.00 12.96 46 GLU C N 1
ATOM 1315 C CA . GLU C 1 46 ? 0.039 8.742 -14.832 1.00 16.23 46 GLU C CA 1
ATOM 1316 C C . GLU C 1 46 ? 1.192 7.843 -14.403 1.00 11.95 46 GLU C C 1
ATOM 1317 O O . GLU C 1 46 ? 1.013 6.917 -13.603 1.00 12.32 46 GLU C O 1
ATOM 1323 N N . PRO C 1 47 ? 2.392 8.103 -14.911 1.00 10.98 47 PRO C N 1
ATOM 1324 C CA . PRO C 1 47 ? 3.571 7.358 -14.453 1.00 10.45 47 PRO C CA 1
ATOM 1325 C C . PRO C 1 47 ? 3.937 7.731 -13.024 1.00 10.55 47 PRO C C 1
ATOM 1326 O O . PRO C 1 47 ? 3.835 8.893 -12.630 1.00 12.71 47 PRO C O 1
ATOM 1330 N N . VAL C 1 48 ? 4.379 6.726 -12.259 1.00 10.45 48 VAL C N 1
ATOM 1331 C CA . VAL C 1 48 ? 4.753 6.888 -10.850 1.00 10.94 48 VAL C CA 1
ATOM 1332 C C . VAL C 1 48 ? 6.239 6.630 -10.643 1.00 9.26 48 VAL C C 1
ATOM 1333 O O . VAL C 1 48 ? 6.971 7.509 -10.170 1.00 10.73 48 VAL C O 1
ATOM 1337 N N . ALA C 1 49 ? 6.707 5.426 -10.971 1.00 9.07 49 ALA C N 1
ATOM 1338 C CA . ALA C 1 49 ? 8.111 5.112 -10.708 1.00 10.26 49 ALA C CA 1
ATOM 1339 C C . ALA C 1 49 ? 8.539 3.945 -11.581 1.00 11.11 49 ALA C C 1
ATOM 1340 O O . ALA C 1 49 ? 7.714 3.162 -12.027 1.00 12.80 49 ALA C O 1
ATOM 1342 N N . ALA C 1 50 ? 9.845 3.814 -11.792 1.00 9.21 50 ALA C N 1
ATOM 1343 C CA . ALA C 1 50 ? 10.364 2.726 -12.608 1.00 10.55 50 ALA C CA 1
ATOM 1344 C C . ALA C 1 50 ? 11.685 2.233 -12.056 1.00 10.68 50 ALA C C 1
ATOM 1345 O O . ALA C 1 50 ? 12.444 2.997 -11.457 1.00 13.66 50 ALA C O 1
ATOM 1347 N N . ILE C 1 51 ? 11.963 0.955 -12.302 1.00 10.03 51 ILE C N 1
ATOM 1348 C CA . ILE C 1 51 ? 13.247 0.367 -11.934 1.00 10.42 51 ILE C CA 1
ATOM 1349 C C . ILE C 1 51 ? 13.741 -0.531 -13.065 1.00 11.77 51 ILE C C 1
ATOM 1350 O O . ILE C 1 51 ? 12.955 -1.222 -13.724 1.00 12.09 51 ILE C O 1
ATOM 1355 N N . GLY C 1 52 ? 15.055 -0.486 -13.305 1.00 12.84 52 GLY C N 1
ATOM 1356 C CA . GLY C 1 52 ? 15.717 -1.445 -14.168 1.00 12.98 52 GLY C CA 1
ATOM 1357 C C . GLY C 1 52 ? 16.235 -2.611 -13.352 1.00 12.17 52 GLY C C 1
ATOM 1358 O O . GLY C 1 52 ? 15.492 -3.190 -12.557 1.00 15.11 52 GLY C O 1
ATOM 1359 N N . SER C 1 53 ? 17.506 -2.980 -13.533 1.00 14.21 53 SER C N 1
ATOM 1360 C CA . SER C 1 53 ? 18.115 -3.919 -12.601 1.00 15.47 53 SER C CA 1
ATOM 1361 C C . SER C 1 53 ? 18.391 -3.255 -11.266 1.00 18.46 53 SER C C 1
ATOM 1362 O O . SER C 1 53 ? 18.383 -3.929 -10.225 1.00 17.46 53 SER C O 1
ATOM 1365 N N . PHE C 1 54 ? 18.660 -1.949 -11.272 1.00 14.48 54 PHE C N 1
ATOM 1366 C CA . PHE C 1 54 ? 18.926 -1.267 -10.013 1.00 14.72 54 PHE C CA 1
ATOM 1367 C C . PHE C 1 54 ? 18.674 0.233 -10.090 1.00 15.27 54 PHE C C 1
ATOM 1368 O O . PHE C 1 54 ? 18.304 0.837 -9.083 1.00 15.55 54 PHE C O 1
ATOM 1376 N N . ASN C 1 55 ? 18.894 0.854 -11.246 1.00 14.06 55 ASN C N 1
ATOM 1377 C CA . ASN C 1 55 ? 18.618 2.281 -11.368 1.00 14.72 55 ASN C CA 1
ATOM 1378 C C . ASN C 1 55 ? 17.116 2.538 -11.331 1.00 14.80 55 ASN C C 1
ATOM 1379 O O . ASN C 1 55 ? 16.316 1.697 -11.749 1.00 13.73 55 ASN C O 1
ATOM 1384 N N . THR C 1 56 ? 16.737 3.710 -10.813 1.00 13.88 56 THR C N 1
ATOM 1385 C CA . THR C 1 56 ? 15.335 4.056 -10.592 1.00 14.02 56 THR C CA 1
ATOM 1386 C C . THR C 1 56 ? 15.012 5.440 -11.141 1.00 16.09 56 THR C C 1
ATOM 1387 O O . THR C 1 56 ? 15.885 6.305 -11.286 1.00 17.44 56 THR C O 1
ATOM 1391 N N . VAL C 1 57 ? 13.718 5.640 -11.410 1.00 13.30 57 VAL C N 1
ATOM 1392 C CA . VAL C 1 57 ? 13.163 6.902 -11.896 1.00 15.00 57 VAL C CA 1
ATOM 1393 C C . VAL C 1 57 ? 11.862 7.170 -11.154 1.00 13.91 57 VAL C C 1
ATOM 1394 O O . VAL C 1 57 ? 11.036 6.269 -11.012 1.00 13.56 57 VAL C O 1
ATOM 1398 N N . TYR C 1 58 ? 11.665 8.413 -10.703 1.00 12.48 58 TYR C N 1
ATOM 1399 C CA . TYR C 1 58 ? 10.476 8.793 -9.945 1.00 14.02 58 TYR C CA 1
ATOM 1400 C C . TYR C 1 58 ? 9.818 10.025 -10.547 1.00 13.27 58 TYR C C 1
ATOM 1401 O O . TYR C 1 58 ? 10.497 10.965 -10.963 1.00 14.30 58 TYR C O 1
ATOM 1410 N N . SER C 1 59 ? 8.487 10.025 -10.592 1.00 12.74 59 SER C N 1
ATOM 1411 C CA . SER C 1 59 ? 7.786 11.274 -10.847 1.00 12.54 59 SER C CA 1
ATOM 1412 C C . SER C 1 59 ? 8.067 12.269 -9.724 1.00 14.93 59 SER C C 1
ATOM 1413 O O . SER C 1 59 ? 8.297 11.891 -8.574 1.00 15.05 59 SER C O 1
ATOM 1416 N N . ASP C 1 60 ? 8.070 13.557 -10.070 1.00 14.07 60 ASP C N 1
ATOM 1417 C CA . ASP C 1 60 ? 8.317 14.583 -9.063 1.00 14.53 60 ASP C CA 1
ATOM 1418 C C . ASP C 1 60 ? 7.253 14.577 -7.971 1.00 15.57 60 ASP C C 1
ATOM 1419 O O . ASP C 1 60 ? 7.533 14.979 -6.834 1.00 19.33 60 ASP C O 1
ATOM 1424 N N . SER C 1 61 ? 6.028 14.141 -8.294 1.00 17.27 61 SER C N 1
ATOM 1425 C CA . SER C 1 61 ? 4.956 14.100 -7.302 1.00 16.73 61 SER C CA 1
ATOM 1426 C C . SER C 1 61 ? 5.188 13.078 -6.194 1.00 16.57 61 SER C C 1
ATOM 1427 O O . SER C 1 61 ? 4.539 13.176 -5.149 1.00 16.88 61 SER C O 1
ATOM 1430 N N . VAL C 1 62 ? 6.057 12.088 -6.394 1.00 14.24 62 VAL C N 1
ATOM 1431 C CA . VAL C 1 62 ? 6.281 11.055 -5.389 1.00 13.66 62 VAL C CA 1
ATOM 1432 C C . VAL C 1 62 ? 7.728 10.992 -4.930 1.00 15.69 62 VAL C C 1
ATOM 1433 O O . VAL C 1 62 ? 8.048 10.215 -4.018 1.00 13.64 62 VAL C O 1
ATOM 1437 N N . LYS C 1 63 ? 8.607 11.794 -5.519 1.00 17.38 63 LYS C N 1
ATOM 1438 C CA . LYS C 1 63 ? 10.001 11.824 -5.097 1.00 17.12 63 LYS C CA 1
ATOM 1439 C C . LYS C 1 63 ? 10.102 12.190 -3.620 1.00 17.22 63 LYS C C 1
ATOM 1440 O O . LYS C 1 63 ? 9.418 13.102 -3.142 1.00 20.15 63 LYS C O 1
ATOM 1446 N N . GLY C 1 64 ? 10.927 11.445 -2.884 1.00 18.79 64 GLY C N 1
ATOM 1447 C CA . GLY C 1 64 ? 11.099 11.659 -1.463 1.00 18.86 64 GLY C CA 1
ATOM 1448 C C . GLY C 1 64 ? 10.111 10.936 -0.574 1.00 17.97 64 GLY C C 1
ATOM 1449 O O . GLY C 1 64 ? 10.318 10.894 0.646 1.00 22.13 64 GLY C O 1
ATOM 1450 N N . ARG C 1 65 ? 9.058 10.361 -1.141 1.00 15.65 65 ARG C N 1
ATOM 1451 C CA . ARG C 1 65 ? 8.027 9.655 -0.393 1.00 14.83 65 ARG C CA 1
ATOM 1452 C C . ARG C 1 65 ? 7.930 8.192 -0.776 1.00 14.24 65 ARG C C 1
ATOM 1453 O O . ARG C 1 65 ? 7.672 7.350 0.085 1.00 13.99 65 ARG C O 1
ATOM 1461 N N . PHE C 1 66 ? 8.122 7.866 -2.049 1.00 14.40 66 PHE C N 1
ATOM 1462 C CA . PHE C 1 66 ? 8.010 6.499 -2.533 1.00 14.54 66 PHE C CA 1
ATOM 1463 C C . PHE C 1 66 ? 9.398 5.940 -2.836 1.00 14.64 66 PHE C C 1
ATOM 1464 O O . PHE C 1 66 ? 10.320 6.672 -3.206 1.00 16.44 66 PHE C O 1
ATOM 1472 N N . THR C 1 67 ? 9.527 4.625 -2.695 1.00 13.81 67 THR C N 1
ATOM 1473 C CA . THR C 1 67 ? 10.769 3.925 -3.010 1.00 12.98 67 THR C CA 1
ATOM 1474 C C . THR C 1 67 ? 10.424 2.661 -3.779 1.00 15.23 67 THR C C 1
ATOM 1475 O O . THR C 1 67 ? 9.662 1.825 -3.291 1.00 14.55 67 THR C O 1
ATOM 1479 N N . ILE C 1 68 ? 10.965 2.522 -4.980 1.00 14.32 68 ILE C N 1
ATOM 1480 C CA . ILE C 1 68 ? 10.803 1.293 -5.747 1.00 11.07 68 ILE C CA 1
ATOM 1481 C C . ILE C 1 68 ? 12.064 0.450 -5.594 1.00 14.54 68 ILE C C 1
ATOM 1482 O O . ILE C 1 68 ? 13.189 0.975 -5.593 1.00 15.43 68 ILE C O 1
ATOM 1487 N N . SER C 1 69 ? 11.876 -0.864 -5.474 1.00 11.75 69 SER C N 1
ATOM 1488 C CA . SER C 1 69 ? 12.983 -1.791 -5.271 1.00 12.03 69 SER C CA 1
ATOM 1489 C C . SER C 1 69 ? 12.659 -3.116 -5.943 1.00 12.01 69 SER C C 1
ATOM 1490 O O . SER C 1 69 ? 11.519 -3.374 -6.337 1.00 12.63 69 SER C O 1
ATOM 1493 N N . ARG C 1 70 ? 13.689 -3.947 -6.096 1.00 12.98 70 ARG C N 1
ATOM 1494 C CA . ARG C 1 70 ? 13.572 -5.137 -6.923 1.00 15.56 70 ARG C CA 1
ATOM 1495 C C . ARG C 1 70 ? 14.253 -6.331 -6.271 1.00 16.92 70 ARG C C 1
ATOM 1496 O O . ARG C 1 70 ? 15.365 -6.204 -5.750 1.00 20.10 70 ARG C O 1
ATOM 1504 N N . ASP C 1 71 ? 13.616 -7.502 -6.367 1.00 17.56 71 ASP C N 1
ATOM 1505 C CA . ASP C 1 71 ? 14.202 -8.765 -5.908 1.00 16.97 71 ASP C CA 1
ATOM 1506 C C . ASP C 1 71 ? 13.943 -9.801 -7.000 1.00 18.86 71 ASP C C 1
ATOM 1507 O O . ASP C 1 71 ? 12.856 -10.395 -7.070 1.00 21.20 71 ASP C O 1
ATOM 1512 N N . ASN C 1 72 ? 14.948 -9.993 -7.862 1.00 19.37 72 ASN C N 1
ATOM 1513 C CA . ASN C 1 72 ? 14.814 -10.933 -8.971 1.00 21.55 72 ASN C CA 1
ATOM 1514 C C . ASN C 1 72 ? 14.760 -12.374 -8.489 1.00 22.88 72 ASN C C 1
ATOM 1515 O O . ASN C 1 72 ? 14.194 -13.234 -9.176 1.00 23.81 72 ASN C O 1
ATOM 1520 N N . ALA C 1 73 ? 15.328 -12.658 -7.312 1.00 23.23 73 ALA C N 1
ATOM 1521 C CA . ALA C 1 73 ? 15.213 -13.999 -6.754 1.00 27.44 73 ALA C CA 1
ATOM 1522 C C . ALA C 1 73 ? 13.758 -14.366 -6.491 1.00 22.92 73 ALA C C 1
ATOM 1523 O O . ALA C 1 73 ? 13.405 -15.551 -6.496 1.00 29.65 73 ALA C O 1
ATOM 1525 N N . LYS C 1 74 ? 12.906 -13.371 -6.253 1.00 21.15 74 LYS C N 1
ATOM 1526 C CA . LYS C 1 74 ? 11.484 -13.590 -6.031 1.00 22.79 74 LYS C CA 1
ATOM 1527 C C . LYS C 1 74 ? 10.626 -13.096 -7.189 1.00 22.10 74 LYS C C 1
ATOM 1528 O O . LYS C 1 74 ? 9.394 -13.096 -7.073 1.00 22.43 74 LYS C O 1
ATOM 1534 N N . ASN C 1 75 ? 11.246 -12.682 -8.297 1.00 19.84 75 ASN C N 1
ATOM 1535 C CA . ASN C 1 75 ? 10.528 -12.106 -9.438 1.00 19.06 75 ASN C CA 1
ATOM 1536 C C . ASN C 1 75 ? 9.556 -11.023 -8.981 1.00 18.59 75 ASN C C 1
ATOM 1537 O O . ASN C 1 75 ? 8.400 -10.975 -9.412 1.00 19.31 75 ASN C O 1
ATOM 1542 N N . THR C 1 76 ? 10.002 -10.170 -8.064 1.00 17.70 76 THR C N 1
ATOM 1543 C CA . THR C 1 76 ? 9.084 -9.198 -7.481 1.00 16.80 76 THR C CA 1
ATOM 1544 C C . THR C 1 76 ? 9.689 -7.803 -7.496 1.00 16.79 76 THR C C 1
ATOM 1545 O O . THR C 1 76 ? 10.898 -7.640 -7.322 1.00 16.58 76 THR C O 1
ATOM 1549 N N . VAL C 1 77 ? 8.849 -6.802 -7.759 1.00 15.06 77 VAL C N 1
ATOM 1550 C CA . VAL C 1 77 ? 9.219 -5.400 -7.615 1.00 12.47 77 VAL C CA 1
ATOM 1551 C C . VAL C 1 77 ? 8.294 -4.783 -6.579 1.00 13.61 77 VAL C C 1
ATOM 1552 O O . VAL C 1 77 ? 7.084 -5.026 -6.595 1.00 16.92 77 VAL C O 1
ATOM 1556 N N . TYR C 1 78 ? 8.858 -4.000 -5.671 1.00 12.06 78 TYR C N 1
ATOM 1557 C CA . TYR C 1 78 ? 8.122 -3.416 -4.560 1.00 17.16 78 TYR C CA 1
ATOM 1558 C 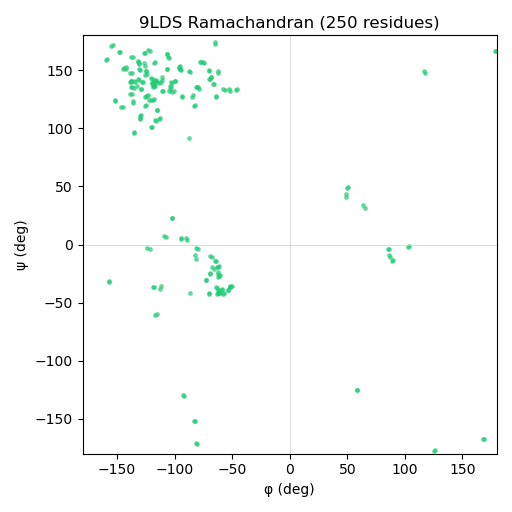C . TYR C 1 78 ? 8.016 -1.912 -4.746 1.00 14.94 78 TYR C C 1
ATOM 1559 O O . TYR C 1 78 ? 8.981 -1.269 -5.170 1.00 13.03 78 TYR C O 1
ATOM 1568 N N . LEU C 1 79 ? 6.862 -1.350 -4.384 1.00 11.80 79 LEU C N 1
ATOM 1569 C CA . LEU C 1 79 ? 6.691 0.100 -4.284 1.00 10.37 79 LEU C CA 1
ATOM 1570 C C . LEU C 1 79 ? 6.304 0.439 -2.843 1.00 13.38 79 LEU C C 1
ATOM 1571 O O . LEU C 1 79 ? 5.150 0.255 -2.451 1.00 12.71 79 LEU C O 1
ATOM 1576 N N . GLN C 1 80 ? 7.267 0.914 -2.053 1.00 11.45 80 GLN C N 1
ATOM 1577 C CA . GLN C 1 80 ? 6.999 1.385 -0.695 1.00 13.21 80 GLN C CA 1
ATOM 1578 C C . GLN C 1 80 ? 6.513 2.823 -0.776 1.00 13.15 80 GLN C C 1
ATOM 1579 O O . GLN C 1 80 ? 7.228 3.686 -1.291 1.00 13.84 80 GLN C O 1
ATOM 1585 N N . MET C 1 81 ? 5.292 3.078 -0.313 1.00 11.95 81 MET C N 1
ATOM 1586 C CA . MET C 1 81 ? 4.654 4.386 -0.399 1.00 12.73 81 MET C CA 1
ATOM 1587 C C . MET C 1 81 ? 4.509 4.930 1.015 1.00 13.91 81 MET C C 1
ATOM 1588 O O . MET C 1 81 ? 3.700 4.416 1.797 1.00 14.59 81 MET C O 1
ATOM 1593 N N . ASN C 1 82 ? 5.300 5.949 1.337 1.00 13.14 82 ASN C N 1
ATOM 1594 C CA . ASN C 1 82 ? 5.266 6.626 2.626 1.00 14.78 82 ASN C CA 1
ATOM 1595 C C . ASN C 1 82 ? 4.614 8.000 2.502 1.00 14.95 82 ASN C C 1
ATOM 1596 O O . ASN C 1 82 ? 4.488 8.561 1.408 1.00 13.99 82 ASN C O 1
ATOM 1601 N N . SER C 1 83 ? 4.226 8.549 3.655 1.00 14.17 83 SER C N 1
ATOM 1602 C CA . SER C 1 83 ? 3.641 9.888 3.748 1.00 15.80 83 SER C CA 1
ATOM 1603 C C . SER C 1 83 ? 2.510 10.054 2.736 1.00 14.68 83 SER C C 1
ATOM 1604 O O . SER C 1 83 ? 2.447 11.038 1.998 1.00 14.78 83 SER C O 1
ATOM 1607 N N . LEU C 1 84 ? 1.605 9.077 2.716 1.00 14.06 84 LEU C N 1
ATOM 1608 C CA . LEU C 1 84 ? 0.535 9.067 1.728 1.00 17.38 84 LEU C CA 1
ATOM 1609 C C . LEU C 1 84 ? -0.458 10.203 1.975 1.00 16.89 84 LEU C C 1
ATOM 1610 O O . LEU C 1 84 ? -0.722 10.591 3.116 1.00 17.66 84 LEU C O 1
ATOM 1615 N N . LYS C 1 85 ? -0.976 10.763 0.890 1.00 15.46 85 LYS C N 1
ATOM 1616 C CA . LYS C 1 85 ? -1.946 11.843 0.892 1.00 18.45 85 LYS C CA 1
ATOM 1617 C C . LYS C 1 85 ? -3.230 11.359 0.233 1.00 19.13 85 LYS C C 1
ATOM 1618 O O . LYS C 1 85 ? -3.202 10.412 -0.564 1.00 15.79 85 LYS C O 1
ATOM 1624 N N . PRO C 1 86 ? -4.380 11.973 0.549 1.00 19.64 86 PRO C N 1
ATOM 1625 C CA . PRO C 1 86 ? -5.618 11.617 -0.169 1.00 19.00 86 PRO C CA 1
ATOM 1626 C C . PRO C 1 86 ? -5.461 11.674 -1.679 1.00 15.34 86 PRO C C 1
ATOM 1627 O O . PRO C 1 86 ? -6.021 10.841 -2.401 1.00 16.72 86 PRO C O 1
ATOM 1631 N N . GLU C 1 87 ? -4.679 12.634 -2.174 1.00 15.61 87 GLU C N 1
ATOM 1632 C CA . GLU C 1 87 ? -4.482 12.794 -3.607 1.00 14.95 87 GLU C CA 1
ATOM 1633 C C . GLU C 1 87 ? -3.706 11.638 -4.240 1.00 17.22 87 GLU C C 1
ATOM 1634 O O . GLU C 1 87 ? -3.651 11.556 -5.474 1.00 18.87 87 GLU C O 1
ATOM 1640 N N . ASP C 1 88 ? -3.118 10.746 -3.440 1.00 15.01 88 ASP C N 1
ATOM 1641 C CA . ASP C 1 88 ? -2.507 9.518 -3.942 1.00 14.28 88 ASP C CA 1
ATOM 1642 C C . ASP C 1 88 ? -3.523 8.408 -4.193 1.00 11.02 88 ASP C C 1
ATOM 1643 O O . ASP C 1 88 ? -3.134 7.331 -4.670 1.00 13.00 88 ASP C O 1
ATOM 1648 N N . THR C 1 89 ? -4.804 8.639 -3.883 1.00 10.95 89 THR C N 1
ATOM 1649 C CA . THR C 1 89 ? -5.838 7.625 -4.074 1.00 10.15 89 THR C CA 1
ATOM 1650 C C . THR C 1 89 ? -5.995 7.300 -5.553 1.00 11.28 89 THR C C 1
ATOM 1651 O O . THR C 1 89 ? -6.192 8.201 -6.368 1.00 13.42 89 THR C O 1
ATOM 1655 N N . ALA C 1 90 ? -5.920 6.010 -5.885 1.00 9.95 90 ALA C N 1
ATOM 1656 C CA . ALA C 1 90 ? -5.916 5.577 -7.282 1.00 10.23 90 ALA C CA 1
ATOM 1657 C C . ALA C 1 90 ? -5.797 4.058 -7.320 1.00 10.78 90 ALA C C 1
ATOM 1658 O O . ALA C 1 90 ? -5.441 3.418 -6.321 1.00 13.02 90 ALA C O 1
ATOM 1660 N N . VAL C 1 91 ? -6.067 3.482 -8.496 1.00 11.13 91 VAL C N 1
ATOM 1661 C CA . VAL C 1 91 ? -5.627 2.117 -8.765 1.00 10.39 91 VAL C CA 1
ATOM 1662 C C . VAL C 1 91 ? -4.181 2.171 -9.242 1.00 12.01 91 VAL C C 1
ATOM 1663 O O . VAL C 1 91 ? -3.852 2.924 -10.164 1.00 11.29 91 VAL C O 1
ATOM 1667 N N . TYR C 1 92 ? -3.314 1.384 -8.620 1.00 11.49 92 TYR C N 1
ATOM 1668 C CA . TYR C 1 92 ? -1.910 1.305 -9.009 1.00 10.30 92 TYR C CA 1
ATOM 1669 C C . TYR C 1 92 ? -1.685 0.027 -9.805 1.00 11.59 92 TYR C C 1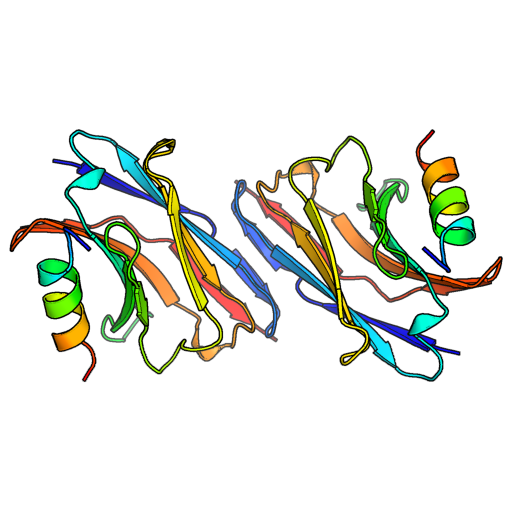
ATOM 1670 O O . TYR C 1 92 ? -2.082 -1.057 -9.368 1.00 10.79 92 TYR C O 1
ATOM 1679 N N . ILE C 1 93 ? -1.025 0.152 -10.955 1.00 11.14 93 ILE C N 1
ATOM 1680 C CA . ILE C 1 93 ? -0.874 -0.957 -11.890 1.00 10.88 93 ILE C CA 1
ATOM 1681 C C . ILE C 1 93 ? 0.574 -1.008 -12.356 1.00 11.32 93 ILE C C 1
ATOM 1682 O O . ILE C 1 93 ? 1.207 0.033 -12.570 1.00 11.30 93 ILE C O 1
ATOM 1687 N N . CYS C 1 94 ? 1.114 -2.213 -12.475 1.00 10.18 94 CYS C N 1
ATOM 1688 C CA . CYS C 1 94 ? 2.498 -2.332 -12.900 1.00 11.31 94 CYS C CA 1
ATOM 1689 C C . CYS C 1 94 ? 2.578 -2.797 -14.349 1.00 10.72 94 CYS C C 1
ATOM 1690 O O . CYS C 1 94 ? 1.636 -3.352 -14.913 1.00 12.21 94 CYS C O 1
ATOM 1693 N N . ASN C 1 95 ? 3.740 -2.545 -14.934 1.00 9.39 95 ASN C N 1
ATOM 1694 C CA . ASN C 1 95 ? 3.964 -2.682 -16.364 1.00 9.99 95 ASN C CA 1
ATOM 1695 C C . ASN C 1 95 ? 5.391 -3.174 -16.532 1.00 12.18 95 ASN C C 1
ATOM 1696 O O . ASN C 1 95 ? 6.323 -2.507 -16.085 1.00 12.82 95 ASN C O 1
ATOM 1701 N N . ALA C 1 96 ? 5.551 -4.360 -17.107 1.00 12.84 96 ALA C N 1
ATOM 1702 C CA . ALA C 1 96 ? 6.865 -4.902 -17.434 1.00 11.46 96 ALA C CA 1
ATOM 1703 C C . ALA C 1 96 ? 7.200 -4.535 -18.875 1.00 11.80 96 ALA C C 1
ATOM 1704 O O . ALA C 1 96 ? 6.410 -4.795 -19.790 1.00 12.66 96 ALA C O 1
ATOM 1706 N N . ARG C 1 97 ? 8.370 -3.937 -19.074 1.00 11.44 97 ARG C N 1
ATOM 1707 C CA . ARG C 1 97 ? 8.758 -3.391 -20.369 1.00 9.98 97 ARG C CA 1
ATOM 1708 C C . ARG C 1 97 ? 10.060 -4.023 -20.838 1.00 14.38 97 ARG C C 1
ATOM 1709 O O . ARG C 1 97 ? 11.074 -3.965 -20.135 1.00 11.52 97 ARG C O 1
ATOM 1717 N N . ARG C 1 98 ? 10.040 -4.601 -22.035 1.00 12.97 98 ARG C N 1
ATOM 1718 C CA . ARG C 1 98 ? 11.239 -5.184 -22.621 1.00 11.45 98 ARG C CA 1
ATOM 1719 C C . ARG C 1 98 ? 11.344 -4.630 -24.032 1.00 12.14 98 ARG C C 1
ATOM 1720 O O . ARG C 1 98 ? 10.529 -4.965 -24.900 1.00 17.14 98 ARG C O 1
ATOM 1728 N N . GLY C 1 99 ? 12.320 -3.754 -24.236 1.00 11.79 99 GLY C N 1
ATOM 1729 C CA . GLY C 1 99 ? 12.414 -3.032 -25.490 1.00 13.64 99 GLY C CA 1
ATOM 1730 C C . GLY C 1 99 ? 11.139 -2.252 -25.710 1.00 19.43 99 GLY C C 1
ATOM 1731 O O . GLY C 1 99 ? 10.692 -1.485 -24.847 1.00 18.77 99 GLY C O 1
ATOM 1732 N N . ALA C 1 100 ? 10.504 -2.470 -26.852 1.00 17.48 100 ALA C N 1
ATOM 1733 C CA . ALA C 1 100 ? 9.301 -1.730 -27.185 1.00 20.55 100 ALA C CA 1
ATOM 1734 C C . ALA C 1 100 ? 8.040 -2.479 -26.796 1.00 18.37 100 ALA C C 1
ATOM 1735 O O . ALA C 1 100 ? 6.939 -1.994 -27.062 1.00 23.51 100 ALA C O 1
ATOM 1737 N N . THR C 1 101 ? 8.171 -3.624 -26.132 1.00 17.89 101 THR C N 1
ATOM 1738 C CA . THR C 1 101 ? 7.022 -4.452 -25.797 1.00 15.77 101 THR C CA 1
ATOM 1739 C C . THR C 1 101 ? 6.651 -4.301 -24.329 1.00 16.75 101 THR C C 1
ATOM 1740 O O . THR C 1 101 ? 7.523 -4.234 -23.457 1.00 19.48 101 THR C O 1
ATOM 1744 N N . ASN C 1 102 ? 5.342 -4.258 -24.066 1.00 14.77 102 ASN C N 1
ATOM 1745 C CA . ASN C 1 102 ? 4.810 -3.938 -22.748 1.00 13.64 102 ASN C CA 1
ATOM 1746 C C . ASN C 1 102 ? 3.791 -4.979 -22.318 1.00 13.71 102 ASN C C 1
ATOM 1747 O O . ASN C 1 102 ? 2.914 -5.355 -23.098 1.00 18.86 102 ASN C O 1
ATOM 1752 N N . THR C 1 103 ? 3.914 -5.436 -21.077 1.00 13.35 103 THR C N 1
ATOM 1753 C CA . THR C 1 103 ? 2.944 -6.313 -20.445 1.00 13.48 103 THR C CA 1
ATOM 1754 C C . THR C 1 103 ? 2.409 -5.591 -19.218 1.00 11.99 103 THR C C 1
ATOM 1755 O O . THR C 1 103 ? 3.152 -4.864 -18.552 1.00 12.86 103 THR C O 1
ATOM 1759 N N . TRP C 1 104 ? 1.117 -5.750 -18.940 1.00 11.32 104 TRP C N 1
ATOM 1760 C CA . TRP C 1 104 ? 0.471 -5.016 -17.864 1.00 13.00 104 TRP C CA 1
ATOM 1761 C C . TRP C 1 104 ? -0.215 -5.960 -16.884 1.00 12.55 104 TRP C C 1
ATOM 1762 O O . TRP C 1 104 ? -0.693 -7.036 -17.251 1.00 15.14 104 TRP C O 1
ATOM 1773 N N . GLY C 1 105 ? -0.262 -5.544 -15.630 1.00 11.92 105 GLY C N 1
ATOM 1774 C CA . GLY C 1 105 ? -1.008 -6.265 -14.619 1.00 14.41 105 GLY C CA 1
ATOM 1775 C C . GLY C 1 105 ? -2.477 -5.909 -14.624 1.00 15.72 105 GLY C C 1
ATOM 1776 O O . GLY C 1 105 ? -3.049 -5.512 -15.645 1.00 15.30 105 GLY C O 1
ATOM 1777 N N . GLN C 1 106 ? -3.097 -6.034 -13.452 1.00 13.24 106 GLN C N 1
ATOM 1778 C CA . GLN C 1 106 ? -4.527 -5.813 -13.288 1.00 15.68 106 GLN C CA 1
ATOM 1779 C C . GLN C 1 106 ? -4.847 -4.574 -12.472 1.00 18.10 106 GLN C C 1
ATOM 1780 O O . GLN C 1 106 ? -5.854 -3.898 -12.732 1.00 17.47 106 GLN C O 1
ATOM 1786 N N . GLY C 1 107 ? -4.033 -4.278 -11.473 1.00 14.46 107 GLY C N 1
ATOM 1787 C CA . GLY C 1 107 ? -4.286 -3.128 -10.638 1.00 12.79 107 GLY C CA 1
ATOM 1788 C C . GLY C 1 107 ? -4.560 -3.518 -9.201 1.00 14.82 107 GLY C C 1
ATOM 1789 O O . GLY C 1 107 ? -5.104 -4.597 -8.929 1.00 16.97 107 GLY C O 1
ATOM 1790 N N . THR C 1 108 ? -4.186 -2.646 -8.270 1.00 10.91 108 THR C N 1
ATOM 1791 C CA . THR C 1 108 ? -4.543 -2.798 -6.862 1.00 12.74 108 THR C CA 1
ATOM 1792 C C . THR C 1 108 ? -5.000 -1.445 -6.338 1.00 12.89 108 THR C C 1
ATOM 1793 O O . THR C 1 108 ? -4.388 -0.420 -6.641 1.00 12.38 108 THR C O 1
ATOM 1797 N N . GLN C 1 109 ? -6.104 -1.435 -5.596 1.00 12.98 109 GLN C N 1
ATOM 1798 C CA . GLN C 1 109 ? -6.686 -0.182 -5.130 1.00 12.32 109 GLN C CA 1
ATOM 1799 C C . GLN C 1 109 ? -5.947 0.379 -3.921 1.00 13.41 109 GLN C C 1
ATOM 1800 O O . GLN C 1 109 ? -5.710 -0.333 -2.936 1.00 14.57 109 GLN C O 1
ATOM 1806 N N . VAL C 1 110 ? -5.655 1.681 -3.964 1.00 12.48 110 VAL C N 1
ATOM 1807 C CA . VAL C 1 110 ? -5.057 2.418 -2.859 1.00 12.52 110 VAL C CA 1
ATOM 1808 C C . VAL C 1 110 ? -5.964 3.596 -2.554 1.00 12.36 110 VAL C C 1
ATOM 1809 O O . VAL C 1 110 ? -6.211 4.437 -3.432 1.00 11.87 110 VAL C O 1
ATOM 1813 N N . THR C 1 111 ? -6.477 3.652 -1.326 1.00 12.16 111 THR C N 1
ATOM 1814 C CA . THR C 1 111 ? -7.356 4.728 -0.904 1.00 12.72 111 THR C CA 1
ATOM 1815 C C . THR C 1 111 ? -6.769 5.328 0.356 1.00 14.11 111 THR C C 1
ATOM 1816 O O . THR C 1 111 ? -6.472 4.602 1.301 1.00 13.45 111 THR C O 1
ATOM 1820 N N . VAL C 1 112 ? -6.584 6.641 0.363 1.00 13.72 112 VAL C N 1
ATOM 1821 C CA . VAL C 1 112 ? -5.974 7.324 1.495 1.00 13.93 112 VAL C CA 1
ATOM 1822 C C . VAL C 1 112 ? -7.007 8.285 2.058 1.00 16.22 112 VAL C C 1
ATOM 1823 O O . VAL C 1 112 ? -7.556 9.114 1.321 1.00 17.03 112 VAL C O 1
ATOM 1827 N N . SER C 1 113 ? -7.289 8.168 3.358 1.00 15.68 113 SER C N 1
ATOM 1828 C CA . SER C 1 113 ? -8.285 9.051 3.950 1.00 21.01 113 SER C CA 1
ATOM 1829 C C . SER C 1 113 ? -7.826 9.567 5.305 1.00 23.31 113 SER C C 1
ATOM 1830 O O . SER C 1 113 ? -7.149 8.870 6.071 1.00 19.96 113 SER C O 1
ATOM 1833 N N . SER C 1 114 ? -8.248 10.793 5.597 1.00 25.37 114 SER C N 1
ATOM 1834 C CA . SER C 1 114 ? -8.021 11.421 6.891 1.00 25.55 114 SER C CA 1
ATOM 1835 C C . SER C 1 114 ? -9.276 11.331 7.749 1.00 31.17 114 SER C C 1
ATOM 1836 O O . SER C 1 114 ? -10.163 10.510 7.498 1.00 32.63 114 SER C O 1
ATOM 1839 N N . ASP D 2 1 ? 23.088 0.318 -15.822 1.00 19.55 1139 ASP D N 1
ATOM 1840 C CA . ASP D 2 1 ? 21.928 -0.565 -15.691 1.00 15.11 1139 ASP D CA 1
ATOM 1841 C C . ASP D 2 1 ? 21.658 -1.174 -17.072 1.00 14.24 1139 ASP D C 1
ATOM 1842 O O . ASP D 2 1 ? 21.480 -0.444 -18.039 1.00 14.19 1139 ASP D O 1
ATOM 1847 N N . PRO D 2 2 ? 21.654 -2.504 -17.171 1.00 13.57 1140 PRO D N 1
ATOM 1848 C CA . PRO D 2 2 ? 21.390 -3.132 -18.475 1.00 16.37 1140 PRO D CA 1
ATOM 1849 C C . PRO D 2 2 ? 20.020 -2.808 -19.029 1.00 12.89 1140 PRO D C 1
ATOM 1850 O O . PRO D 2 2 ? 19.805 -2.984 -20.232 1.00 15.13 1140 PRO D O 1
ATOM 1854 N N . LEU D 2 3 ? 19.090 -2.346 -18.198 1.00 11.98 1141 LEU D N 1
ATOM 1855 C CA . LEU D 2 3 ? 17.764 -1.940 -18.634 1.00 10.59 1141 LEU D CA 1
ATOM 1856 C C . LEU D 2 3 ? 17.636 -0.425 -18.730 1.00 12.34 1141 LEU D C 1
ATOM 1857 O O . LEU D 2 3 ? 16.522 0.107 -18.692 1.00 12.02 1141 LEU D O 1
ATOM 1862 N N . GLN D 2 4 ? 18.756 0.274 -18.880 1.00 11.93 1142 GLN D N 1
ATOM 1863 C CA . GLN D 2 4 ? 18.698 1.726 -19.012 1.00 11.98 1142 GLN D CA 1
ATOM 1864 C C . GLN D 2 4 ? 17.865 2.211 -20.197 1.00 12.05 1142 GLN D C 1
ATOM 1865 O O . GLN D 2 4 ? 17.152 3.212 -20.027 1.00 13.00 1142 GLN D O 1
ATOM 1871 N N . PRO D 2 5 ? 17.884 1.591 -21.389 1.00 12.63 1143 PRO D N 1
ATOM 1872 C CA . PRO D 2 5 ? 17.004 2.102 -22.460 1.00 12.12 1143 PRO D CA 1
ATOM 1873 C C . PRO D 2 5 ? 15.537 2.133 -22.060 1.00 10.93 1143 PRO D C 1
ATOM 1874 O O . PRO D 2 5 ? 14.831 3.111 -22.337 1.00 11.42 1143 PRO D O 1
ATOM 1878 N N . GLU D 2 6 ? 15.067 1.082 -21.383 1.00 12.26 1144 GLU D N 1
ATOM 1879 C CA . GLU D 2 6 ? 13.692 1.068 -20.896 1.00 12.45 1144 GLU D CA 1
ATOM 1880 C C . GLU D 2 6 ? 13.447 2.183 -19.879 1.00 11.43 1144 GLU D C 1
ATOM 1881 O O . GLU D 2 6 ? 12.412 2.866 -19.928 1.00 13.04 1144 GLU D O 1
ATOM 1887 N N . LEU D 2 7 ? 14.393 2.391 -18.960 1.00 13.79 1145 LEU D N 1
ATOM 1888 C CA . LEU D 2 7 ? 14.258 3.483 -18.003 1.00 12.59 1145 LEU D CA 1
ATOM 1889 C C . LEU D 2 7 ? 14.206 4.828 -18.716 1.00 13.72 1145 LEU D C 1
ATOM 1890 O O . LEU D 2 7 ? 13.449 5.714 -18.318 1.00 13.10 1145 LEU D O 1
ATOM 1895 N N . ASP D 2 8 ? 15.004 4.997 -19.775 1.00 11.93 1146 ASP D N 1
ATOM 1896 C CA . ASP D 2 8 ? 14.948 6.229 -20.561 1.00 14.05 1146 ASP D CA 1
ATOM 1897 C C . ASP D 2 8 ? 13.573 6.434 -21.179 1.00 13.52 1146 ASP D C 1
ATOM 1898 O O . ASP D 2 8 ? 13.069 7.564 -21.240 1.00 13.94 1146 ASP D O 1
ATOM 1903 N N . SER D 2 9 ? 12.979 5.359 -21.701 1.00 12.61 1147 SER D N 1
ATOM 1904 C CA . SER D 2 9 ? 11.664 5.491 -22.323 1.00 14.43 1147 SER D CA 1
ATOM 1905 C C . SER D 2 9 ? 10.625 5.916 -21.298 1.00 14.97 1147 SER D C 1
ATOM 1906 O O . SER D 2 9 ? 9.711 6.690 -21.611 1.00 13.81 1147 SER D O 1
ATOM 1909 N N . PHE D 2 10 ? 10.750 5.418 -20.065 1.00 13.64 1148 PHE D N 1
ATOM 1910 C CA . PHE D 2 10 ? 9.847 5.863 -18.999 1.00 13.19 1148 PHE D CA 1
ATOM 1911 C C . PHE D 2 10 ? 10.128 7.315 -18.599 1.00 13.05 1148 PHE D C 1
ATOM 1912 O O . PHE D 2 10 ? 9.198 8.101 -18.382 1.00 14.98 1148 PHE D O 1
ATOM 1920 N N . LYS D 2 11 ? 11.407 7.691 -18.504 1.00 14.14 1149 LYS D N 1
ATOM 1921 C CA . LYS D 2 11 ? 11.772 9.080 -18.246 1.00 14.23 1149 LYS D CA 1
ATOM 1922 C C . LYS D 2 11 ? 11.116 10.014 -19.249 1.00 16.76 1149 LYS D C 1
ATOM 1923 O O . LYS D 2 11 ? 10.651 11.103 -18.891 1.00 18.31 1149 LYS D O 1
ATOM 1929 N N . GLU D 2 12 ? 11.050 9.590 -20.513 1.00 16.51 1150 GLU D N 1
ATOM 1930 C CA . GLU D 2 12 ? 10.430 10.420 -21.539 1.00 17.68 1150 GLU D CA 1
ATOM 1931 C C . GLU D 2 12 ? 8.955 10.675 -21.271 1.00 19.94 1150 GLU D C 1
ATOM 1932 O O . GLU D 2 12 ? 8.411 11.665 -21.773 1.00 22.01 1150 GLU D O 1
ATOM 1938 N N . GLU D 2 13 ? 8.295 9.810 -20.503 1.00 15.11 1151 GLU D N 1
ATOM 1939 C CA . GLU D 2 13 ? 6.873 10.000 -20.236 1.00 16.57 1151 GLU D CA 1
ATOM 1940 C C . GLU D 2 13 ? 6.628 11.010 -19.131 1.00 20.25 1151 GLU D C 1
ATOM 1941 O O . GLU D 2 13 ? 5.491 11.468 -18.970 1.00 21.37 1151 GLU D O 1
ATOM 1947 N N . LEU D 2 14 ? 7.670 11.393 -18.396 1.00 20.40 1152 LEU D N 1
ATOM 1948 C CA . LEU D 2 14 ? 7.507 12.356 -17.315 1.00 22.76 1152 LEU D CA 1
ATOM 1949 C C . LEU D 2 14 ? 7.607 13.782 -17.831 1.00 28.85 1152 LEU D C 1
ATOM 1950 O O . LEU D 2 14 ? 6.839 14.649 -17.403 1.00 35.02 1152 LEU D O 1
ATOM 1955 N N . ASP D 2 15 ? 8.553 14.040 -18.730 1.00 33.44 1153 ASP D N 1
ATOM 1956 C CA . ASP D 2 15 ? 8.747 15.370 -19.288 1.00 33.84 1153 ASP D CA 1
ATOM 1957 C C . ASP D 2 15 ? 8.224 15.438 -20.722 1.00 35.41 1153 ASP D C 1
ATOM 1958 O O . ASP D 2 15 ? 8.784 14.814 -21.624 1.00 38.34 1153 ASP D O 1
#

B-factor: mean 17.98, std 7.56, range [8.61, 53.34]

Radius of gyration: 19.96 Å; Cα contacts (8 Å, |Δi|>4): 694; chains: 4; bounding box: 34×33×63 Å

GO terms:
  GO:0044228 host cell surface (C, IDA)
  GO:0005768 endosome (C, IDA)
  GO:0039660 structural constituent of virion (F, IDA)
  GO:0019062 virion attachment to host cell (P, IDA)
  GO:0046718 symbiont entry into host cell (P, IDA)
  GO:0098670 entry receptor-mediated virion attachment to host cell (P, IDA)
  GO:0140522 fusogenic activity (F, IDA)
  GO:0046789 host cell surface receptor binding (F, IDA)
  GO:0048018 receptor ligand activity (F, IDA)
  GO:0043655 host extracellular region (C, IC)
  GO:0044173 host cell endoplasmic reticulum-Golgi intermediate compartment membrane (C, EXP)
  GO:0055036 virion membrane (C, EXP)
  GO:0020002 host cell plasma membrane (C, EXP)
  GO:0005515 protein binding (F, IPI)
  GO:0055036 virion membrane (C, TAS)
  GO:0005886 plasma membrane (C, TAS)
  GO:0042802 identical protein binding (F, IPI)
  GO:0046598 positive regulation of viral entry into host cell (P, IDA)
  GO:0016020 membrane (C, IDA)
  GO:0019031 viral envelope (C, IDA)

Solvent-accessible surface area: 12082 Å² total; per-residue (Å²): 168,9,139,4,74,10,24,2,4,17,76,2,75,48,46,2,1,0,60,0,18,0,82,11,69,47,76,54,5,66,37,5,0,0,0,0,12,19,59,27,113,86,138,165,124,72,27,0,0,0,7,0,40,126,60,55,19,40,11,116,72,0,122,87,32,7,72,5,49,37,44,61,103,137,42,5,0,39,0,31,0,30,52,1,102,59,142,3,45,4,49,0,29,0,0,0,16,98,46,103,88,70,42,95,13,123,24,13,86,0,45,7,51,125,42,106,12,57,91,18,0,60,42,0,106,139,61,61,179,181,8,136,2,77,19,30,3,5,17,75,1,72,47,45,2,1,1,57,0,19,0,82,13,72,43,82,51,4,63,38,9,0,0,0,0,12,17,62,14,122,91,140,166,128,66,24,0,0,0,6,0,39,128,62,54,20,42,11,139,73,0,138,76,36,7,73,5,48,38,43,62,102,139,37,6,0,40,0,31,0,29,54,1,104,59,141,4,44,4,50,0,30,0,0,0,17,96,46,103,88,72,44,95,13,124,22,14,85,0,44,6,52,122,39,106,12,56,90,17,1,60,38,0,96,129,77,69,151

Sequence (258 aa):
QVQLVESGGGLVQTGGSLRLSCEASGSAFSSYAVNWYRQAPGKQREPVAAIGSFNTVYSDSVKGRFTISRDNAKNTVYLQMNSLKPEDTAVYICNARRGATNTWGQGTQVTVSSDPLQPELDSFKEELDQVQLVESGGGLVQTGGSLRLSCEASGSAFSSYAVNWYRQAPGKQREPVAAIGSFNTVYSDSVKGRFTISRDNAKNTVYLQMNSLKPEDTAVYICNARRGATNTWGQGTQVTVSSDPLQPELDSFKEELD

Nearest PDB structures (foldseek):
  7f5h-assembly1_C  TM=9.289E-01  e=1.661E-16  Vicugna pacos
  5gs3-assembly1_A  TM=9.631E-01  e=3.007E-15  Homo sapiens
  6nmr-assembly1_H  TM=9.355E-01  e=8.330E-15  Homo sapiens
  6nmr-assembly3_F  TM=9.318E-01  e=1.212E-14  Homo sapiens
  6csf-assembly2_H  TM=9.479E-01  e=3.359E-14  Mus musculus

Foldseek 3Di:
DKAWAKDFADEEEQQAKIKMKIAIDDPDLLLWKKWKWWAAPPDDIGTAKIDHNHDIDGDPVQPPFWDWDDDVVRNMIMIIGGNDDQVPWTWMKMWTHRPPDIDIYDTDTHGYYD/DVCVVVVVVVVVVPD/DKAWAKDFADEEEQQAKIKMKIAIDDPDLLLWKKWKWWAAPPGDIGTAKIDHNHDIDGDPVQPPFWDWDDDVVRRMIMIIGGNDDQVPWTWMKMWTDHPPDIDIYDTDTHGYDD/DVCVVVVVVVVVVVD